Protein 2ZB4 (pdb70)

B-factor: mean 24.34, std 11.64, range [1.68, 64.39]

Structure (mmCIF, N/CA/C/O backbone):
data_2ZB4
#
_entry.id   2ZB4
#
_cell.length_a   39.815
_cell.length_b   68.019
_cell.length_c   122.884
_cell.angle_alpha   90.00
_cell.angle_beta   90.00
_cell.angle_gamma   90.00
#
_symmetry.space_group_name_H-M   'P 21 21 21'
#
loop_
_entity.id
_entity.type
_entity.pdbx_description
1 polymer 'Prostaglandin reductase 2'
2 non-polymer 'SULFATE ION'
3 non-polymer 'NADP NICOTINAMIDE-ADENINE-DINUCLEOTIDE PHOSPHATE'
4 non-polymer '(5E,13E)-11-HYDROXY-9,15-DIOXOPROSTA-5,13-DIEN-1-OIC ACID'
5 water water
#
loop_
_atom_site.group_PDB
_atom_site.id
_atom_site.type_symbol
_atom_site.label_atom_id
_atom_site.label_alt_id
_atom_site.label_comp_id
_atom_site.label_asym_id
_atom_site.label_entity_id
_atom_site.label_seq_id
_atom_site.pdbx_PDB_ins_code
_atom_site.Cartn_x
_atom_site.Cartn_y
_atom_site.Cartn_z
_atom_site.occupancy
_atom_site.B_iso_or_equiv
_atom_site.auth_seq_id
_atom_site.auth_comp_id
_atom_site.auth_asym_id
_atom_site.auth_atom_id
_atom_site.pdbx_PDB_model_num
ATOM 1 N N . ALA A 1 6 ? 16.977 23.389 23.806 1.00 33.48 -1 ALA A N 1
ATOM 2 C CA . ALA A 1 6 ? 16.372 24.212 24.880 1.00 33.54 -1 ALA A CA 1
ATOM 3 C C . ALA A 1 6 ? 15.688 23.263 25.884 1.00 32.39 -1 ALA A C 1
ATOM 4 O O . ALA A 1 6 ? 14.627 22.678 25.619 1.00 33.95 -1 ALA A O 1
ATOM 6 N N . MET A 1 7 ? 16.280 23.102 27.049 1.00 31.90 1 MET A N 1
ATOM 7 C CA . MET A 1 7 ? 15.681 22.196 28.024 1.00 28.01 1 MET A CA 1
ATOM 8 C C . MET A 1 7 ? 14.476 22.914 28.635 1.00 25.00 1 MET A C 1
ATOM 9 O O . MET A 1 7 ? 14.460 24.131 28.694 1.00 25.10 1 MET A O 1
ATOM 14 N N . ILE A 1 8 ? 13.490 22.169 29.101 1.00 22.02 2 ILE A N 1
ATOM 15 C CA . ILE A 1 8 ? 12.334 22.794 29.775 1.00 20.26 2 ILE A CA 1
ATOM 16 C C . ILE A 1 8 ? 12.639 22.872 31.256 1.00 20.31 2 ILE A C 1
ATOM 17 O O . ILE A 1 8 ? 13.120 21.909 31.851 1.00 20.39 2 ILE A O 1
ATOM 22 N N . VAL A 1 9 ? 12.426 24.029 31.833 1.00 18.48 3 VAL A N 1
ATOM 23 C CA . VAL A 1 9 ? 12.632 24.158 33.272 1.00 16.19 3 VAL A CA 1
ATOM 24 C C . VAL A 1 9 ? 11.388 24.790 33.862 1.00 18.08 3 VAL A C 1
ATOM 25 O O . VAL A 1 9 ? 10.567 25.426 33.163 1.00 18.74 3 VAL A O 1
ATOM 29 N N . GLN A 1 10 ? 11.198 24.549 35.144 1.00 15.28 4 GLN A N 1
ATOM 30 C CA . GLN A 1 10 ? 10.087 25.164 35.844 1.00 16.90 4 GLN A CA 1
ATOM 31 C C . GLN A 1 10 ? 10.622 26.387 36.625 1.00 17.18 4 GLN A C 1
ATOM 32 O O . GLN A 1 10 ? 11.749 26.381 37.122 1.00 15.26 4 GLN A O 1
ATOM 38 N N . ARG A 1 11 ? 9.828 27.446 36.750 1.00 14.47 5 ARG A N 1
ATOM 39 C CA . ARG A 1 11 ? 10.237 28.593 37.565 1.00 14.29 5 ARG A CA 1
ATOM 40 C C . ARG A 1 11 ? 9.001 29.151 38.261 1.00 15.66 5 ARG A C 1
ATOM 41 O O . ARG A 1 11 ? 7.864 28.889 37.853 1.00 16.43 5 ARG A O 1
ATOM 49 N N . VAL A 1 12 ? 9.250 29.883 39.328 1.00 13.68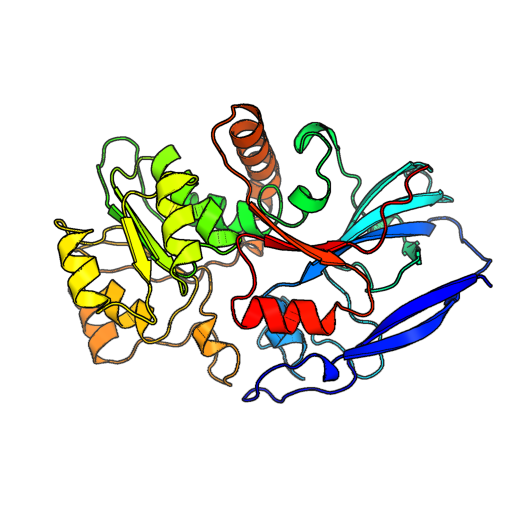 6 VAL A N 1
ATOM 50 C CA . VAL A 1 12 ? 8.198 30.536 40.083 1.00 15.70 6 VAL A CA 1
ATOM 51 C C . VAL A 1 12 ? 8.313 32.044 39.940 1.00 16.33 6 VAL A C 1
ATOM 52 O O . VAL A 1 12 ? 9.355 32.659 40.162 1.00 16.85 6 VAL A O 1
ATOM 56 N N . VAL A 1 13 ? 7.182 32.670 39.587 1.00 16.63 7 VAL A N 1
ATOM 57 C CA . VAL A 1 13 ? 7.116 34.113 39.453 1.00 17.20 7 VAL A CA 1
ATOM 58 C C . VAL A 1 13 ? 6.082 34.664 40.451 1.00 17.29 7 VAL A C 1
ATOM 59 O O . VAL A 1 13 ? 5.258 33.918 40.982 1.00 18.27 7 VAL A O 1
ATOM 63 N N . LEU A 1 14 ? 6.190 35.960 40.708 1.00 20.52 8 LEU A N 1
ATOM 64 C CA . LEU A 1 14 ? 5.257 36.639 41.617 1.00 21.15 8 LEU A CA 1
ATOM 65 C C . LEU A 1 14 ? 3.977 36.832 40.786 1.00 21.15 8 LEU A C 1
ATOM 66 O O . LEU A 1 14 ? 4.011 37.520 39.753 1.00 23.58 8 LEU A O 1
ATOM 71 N N . ASN A 1 15 ? 2.906 36.185 41.206 1.00 23.14 9 ASN A N 1
ATOM 72 C CA . ASN A 1 15 ? 1.640 36.244 40.497 1.00 23.21 9 ASN A CA 1
ATOM 73 C C . ASN A 1 15 ? 0.814 37.451 40.942 1.00 23.67 9 ASN A C 1
ATOM 74 O O . ASN A 1 15 ? 0.211 38.161 40.105 1.00 25.09 9 ASN A O 1
ATOM 79 N N . SER A 1 16 ? 0.774 37.704 42.243 1.00 22.85 10 SER A N 1
ATOM 80 C CA . SER A 1 16 ? 0.017 38.873 42.741 1.00 24.46 10 SER A CA 1
ATOM 81 C C . SER A 1 1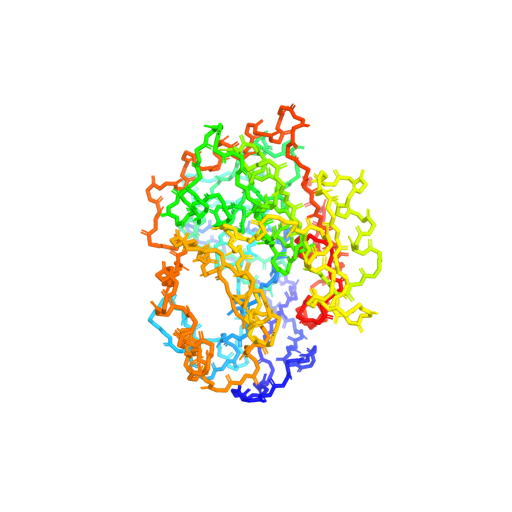6 ? 0.611 39.363 44.066 1.00 24.26 10 SER A C 1
ATOM 82 O O . SER A 1 16 ? 1.318 38.616 44.728 1.00 24.79 10 SER A O 1
ATOM 85 N N . ARG A 1 17 ? 0.339 40.607 44.444 1.00 24.29 11 ARG A N 1
ATOM 86 C CA . ARG A 1 17 ? 0.813 41.157 45.718 1.00 25.09 11 ARG A CA 1
ATOM 87 C C . ARG A 1 17 ? -0.373 41.141 46.655 1.00 25.62 11 ARG A C 1
ATOM 88 O O . ARG A 1 17 ? -1.499 41.449 46.242 1.00 26.42 11 ARG A O 1
ATOM 96 N N . PRO A 1 18 ? -0.165 40.746 47.919 1.00 24.67 12 PRO A N 1
ATOM 97 C CA . PRO A 1 18 ? -1.222 40.680 48.928 1.00 24.47 12 PRO A CA 1
ATOM 98 C C . PRO A 1 18 ? -1.591 42.074 49.499 1.00 24.48 12 PRO A C 1
ATOM 99 O O . PRO A 1 18 ? -2.631 42.223 50.161 1.00 27.14 12 PRO A O 1
ATOM 103 N N . GLY A 1 19 ? -0.759 43.078 49.220 1.00 23.99 13 GLY A N 1
ATOM 104 C CA . GLY A 1 19 ? -0.932 44.421 49.744 1.00 25.71 13 GLY A CA 1
ATOM 105 C C . GLY A 1 19 ? -0.134 44.576 51.043 1.00 25.62 13 GLY A C 1
ATOM 106 O O . GLY A 1 19 ? 0.029 43.597 51.790 1.00 24.34 13 GLY A O 1
ATOM 107 N N . LYS A 1 20 ? 0.361 45.781 51.326 1.00 25.25 14 LYS A N 1
ATOM 108 C CA . LYS A 1 20 ? 1.152 45.989 52.531 1.00 25.40 14 LYS A CA 1
ATOM 109 C C . LYS A 1 20 ? 0.412 45.537 53.801 1.00 24.44 14 LYS A C 1
ATOM 110 O O . LYS A 1 20 ? 1.017 45.076 54.792 1.00 23.52 14 LYS A O 1
ATOM 116 N N . ASN A 1 21 ? -0.911 45.661 53.805 1.00 23.07 15 ASN A N 1
ATOM 117 C CA . ASN A 1 21 ? -1.656 45.205 54.979 1.00 23.15 15 ASN A CA 1
ATOM 118 C C . ASN A 1 21 ? -2.325 43.834 54.877 1.00 24.24 15 ASN A C 1
ATOM 119 O O . ASN A 1 21 ? -3.129 43.449 55.735 1.00 25.54 15 ASN A O 1
ATOM 124 N N . GLY A 1 22 ? -1.947 43.066 53.871 1.00 22.13 16 GLY A N 1
ATOM 125 C CA . GLY A 1 22 ? -2.552 41.768 53.661 1.00 19.71 16 GLY A CA 1
ATOM 126 C C . GLY A 1 22 ? -1.791 40.515 54.097 1.00 21.77 16 GLY A C 1
ATOM 127 O O . GLY A 1 22 ? -0.650 40.606 54.504 1.00 19.73 16 GLY A O 1
ATOM 128 N N . ASN A 1 23 ? -2.435 39.354 54.011 1.00 21.84 17 ASN A N 1
ATOM 129 C CA . ASN A 1 23 ? -1.764 38.113 54.376 1.00 22.76 17 ASN A CA 1
ATOM 130 C C . ASN A 1 23 ? -1.263 37.362 53.136 1.00 21.23 17 ASN A C 1
ATOM 131 O O . ASN A 1 23 ? -1.965 37.204 52.159 1.00 21.63 17 ASN A O 1
ATOM 136 N N . PRO A 1 24 ? -0.016 36.863 53.180 1.00 20.04 18 PRO A N 1
ATOM 137 C CA . PRO A 1 24 ? 0.482 36.147 52.004 1.00 19.49 18 PRO A CA 1
ATOM 138 C C . PRO A 1 24 ? -0.140 34.760 51.814 1.00 19.06 18 PRO A C 1
ATOM 139 O O . PRO A 1 24 ? -0.403 34.064 52.789 1.00 20.21 18 PRO A O 1
ATOM 143 N N . VAL A 1 25 ? -0.398 34.360 50.568 1.00 19.09 19 VAL A N 1
ATOM 144 C CA . VAL A 1 25 ? -0.924 33.007 50.348 1.00 21.19 19 VAL A CA 1
ATOM 145 C C . VAL A 1 25 ? -0.137 32.364 49.196 1.00 20.55 19 VAL A C 1
ATOM 146 O O . VAL A 1 25 ? 0.580 33.055 48.460 1.00 20.59 19 VAL A O 1
ATOM 150 N N . ALA A 1 26 ? -0.228 31.042 49.102 1.00 21.63 20 ALA A N 1
ATOM 151 C CA . ALA A 1 26 ? 0.469 30.281 48.059 1.00 22.28 20 ALA A CA 1
ATOM 152 C C . ALA A 1 26 ? 0.161 30.848 46.689 1.00 22.38 20 ALA A C 1
ATOM 153 O O . ALA A 1 26 ? 1.009 30.961 45.835 1.00 19.38 20 ALA A O 1
ATOM 155 N N . GLU A 1 27 ? -1.093 31.246 46.480 1.00 23.13 21 GLU A N 1
ATOM 156 C CA . GLU A 1 27 ? -1.454 31.774 45.177 1.00 24.69 21 GLU A CA 1
ATOM 157 C C . GLU A 1 27 ? -0.848 33.127 44.780 1.00 23.38 21 GLU A C 1
ATOM 158 O O . GLU A 1 27 ? -1.058 33.596 43.668 1.00 24.71 21 GLU A O 1
ATOM 164 N N . ASN A 1 28 ? -0.067 33.754 45.661 1.00 21.50 22 ASN A N 1
ATOM 165 C CA . ASN A 1 28 ? 0.602 35.000 45.322 1.00 21.19 22 ASN A CA 1
ATOM 166 C C . ASN A 1 28 ? 1.788 34.666 44.394 1.00 20.41 22 ASN A C 1
ATOM 167 O O . ASN A 1 28 ? 2.466 35.543 43.862 1.00 21.49 22 ASN A O 1
ATOM 172 N N . PHE A 1 29 ? 2.030 33.375 44.263 1.00 20.68 23 PHE A N 1
ATOM 173 C CA . PHE A 1 29 ? 3.129 32.888 43.433 1.00 22.28 23 PHE A CA 1
ATOM 174 C C . PHE A 1 29 ? 2.526 31.987 42.377 1.00 23.32 23 PHE A C 1
ATOM 175 O O . PHE A 1 29 ? 1.476 31.413 42.613 1.00 24.90 23 PHE A O 1
ATOM 183 N N . ARG A 1 30 ? 3.224 31.810 41.261 1.00 23.01 24 ARG A N 1
ATOM 184 C CA . ARG A 1 30 ? 2.730 30.948 40.190 1.00 23.53 24 ARG A CA 1
ATOM 185 C C . ARG A 1 30 ? 3.892 30.218 39.544 1.00 23.27 24 ARG A C 1
ATOM 186 O O . ARG A 1 30 ? 4.926 30.823 39.332 1.00 22.29 24 ARG A O 1
ATOM 194 N N . MET A 1 31 ? 3.708 28.944 39.218 1.00 24.25 25 MET A N 1
ATOM 195 C CA . MET A 1 31 ? 4.784 28.190 38.569 1.00 22.97 25 MET A CA 1
ATOM 196 C C . MET A 1 31 ? 4.509 28.057 37.085 1.00 24.67 25 MET A C 1
ATOM 197 O O . MET A 1 31 ? 3.399 27.713 36.679 1.00 25.56 25 MET A O 1
ATOM 202 N N . GLU A 1 32 ? 5.530 28.302 36.280 1.00 21.81 26 GLU A N 1
ATOM 203 C CA . GLU A 1 32 ? 5.409 28.184 34.826 1.00 21.82 26 GLU A CA 1
ATOM 204 C C . GLU A 1 32 ? 6.657 27.553 34.278 1.00 22.62 26 GLU A C 1
ATOM 205 O O . GLU A 1 32 ? 7.611 27.347 34.996 1.00 21.46 26 GLU A O 1
ATOM 211 N N . GLU A 1 33 ? 6.617 27.232 33.000 1.00 21.75 27 GLU A N 1
ATOM 212 C CA . GLU A 1 33 ? 7.768 26.619 32.342 1.00 22.89 27 GLU A CA 1
ATOM 213 C C . GLU A 1 33 ? 8.372 27.596 31.346 1.00 23.62 27 GLU A C 1
ATOM 214 O O . GLU A 1 33 ? 7.662 28.428 30.733 1.00 24.85 27 GLU A O 1
ATOM 220 N N . VAL A 1 34 ? 9.694 27.538 31.211 1.00 22.43 28 VAL A N 1
ATOM 221 C CA . VAL A 1 34 ? 10.389 28.352 30.253 1.00 22.34 28 VAL A CA 1
ATOM 222 C C . VAL A 1 34 ? 11.440 27.443 29.635 1.00 22.95 28 VAL A C 1
ATOM 223 O O . VAL A 1 34 ? 11.685 26.328 30.145 1.00 21.91 28 VAL A O 1
ATOM 227 N N . TYR A 1 35 ? 11.995 27.871 28.503 1.00 20.76 29 TYR A N 1
ATOM 228 C CA . TYR A 1 35 ? 13.042 27.095 27.852 1.00 21.08 29 TYR A CA 1
ATOM 229 C C . TYR A 1 35 ? 14.381 27.607 28.268 1.00 23.39 29 TYR A C 1
ATOM 230 O O . TYR A 1 35 ? 14.602 28.811 28.351 1.00 25.74 29 TYR A O 1
ATOM 239 N N . LEU A 1 36 ? 15.304 26.706 28.519 1.00 24.49 30 LEU A N 1
ATOM 240 C CA . LEU A 1 36 ? 16.614 27.143 28.955 1.00 27.16 30 LEU A CA 1
ATOM 241 C C . LEU A 1 36 ? 17.579 27.263 27.781 1.00 27.04 30 LEU A C 1
ATOM 242 O O . LEU A 1 36 ? 17.468 26.523 26.813 1.00 27.37 30 LEU A O 1
ATOM 247 N N . PRO A 1 37 ? 18.536 28.210 27.844 1.00 28.92 31 PRO A N 1
ATOM 248 C CA . PRO A 1 37 ? 19.490 28.333 26.743 1.00 29.98 31 PRO A CA 1
ATOM 249 C C . PRO A 1 37 ? 20.236 27.037 26.512 1.00 32.37 31 PRO A C 1
ATOM 250 O O . PRO A 1 37 ? 20.464 26.262 27.452 1.00 33.73 31 PRO A O 1
ATOM 254 N N . ASP A 1 38 ? 20.637 26.794 25.278 1.00 34.48 32 ASP A N 1
ATOM 255 C CA . ASP A 1 38 ? 21.444 25.609 25.004 1.00 37.21 32 ASP A CA 1
ATOM 256 C C . ASP A 1 38 ? 22.845 26.179 25.073 1.00 37.99 32 ASP A C 1
ATOM 257 O O . ASP A 1 38 ? 23.846 25.465 25.218 1.00 39.61 32 ASP A O 1
ATOM 262 N N . ASN A 1 39 ? 22.817 27.504 25.034 1.00 37.94 33 ASN A N 1
ATOM 263 C CA . ASN A 1 39 ? 23.907 28.458 25.017 1.00 38.39 33 ASN A CA 1
ATOM 264 C C . ASN A 1 39 ? 24.548 28.856 26.382 1.00 37.24 33 ASN A C 1
ATOM 265 O O . ASN A 1 39 ? 23.989 29.684 27.080 1.00 37.96 33 ASN A O 1
ATOM 270 N N . ILE A 1 40 ? 25.702 28.300 26.769 1.00 36.11 34 ILE A N 1
ATOM 271 C CA . ILE A 1 40 ? 26.361 28.774 28.006 1.00 34.88 34 ILE A CA 1
ATOM 272 C C . ILE A 1 40 ? 27.573 29.614 27.559 1.00 33.68 34 ILE A C 1
ATOM 273 O O . ILE A 1 40 ? 28.491 29.065 26.959 1.00 33.84 34 ILE A O 1
ATOM 278 N N . ASN A 1 41 ? 27.560 30.906 27.864 1.00 33.17 35 ASN A N 1
ATOM 279 C CA . ASN A 1 41 ? 28.628 31.872 27.499 1.00 33.61 35 ASN A CA 1
ATOM 280 C C . ASN A 1 41 ? 29.812 31.872 28.460 1.00 34.28 35 ASN A C 1
ATOM 281 O O . ASN A 1 41 ? 29.690 31.494 29.635 1.00 34.35 35 ASN A O 1
ATOM 286 N N . GLU A 1 42 ? 30.966 32.324 27.962 1.00 33.86 36 GLU A N 1
ATOM 287 C CA . GLU A 1 42 ? 32.167 32.402 28.801 1.00 33.35 36 GLU A CA 1
ATOM 288 C C . GLU A 1 42 ? 31.880 33.213 30.088 1.00 31.30 36 GLU A C 1
ATOM 289 O O . GLU A 1 42 ? 31.279 34.298 30.047 1.00 31.29 36 GLU A O 1
ATOM 295 N N . GLY A 1 43 ? 32.270 32.672 31.241 1.00 28.89 37 GLY A N 1
ATOM 296 C CA . GLY A 1 43 ? 32.003 33.356 32.495 1.00 25.99 37 GLY A CA 1
ATOM 297 C C . GLY A 1 43 ? 30.691 32.870 33.134 1.00 26.43 37 GLY A C 1
ATOM 298 O O . GLY A 1 43 ? 30.384 33.224 34.256 1.00 27.52 37 GLY A O 1
ATOM 299 N N . GLN A 1 44 ? 29.928 32.085 32.392 1.00 25.89 38 GLN A N 1
ATOM 300 C CA . GLN A 1 44 ? 28.653 31.548 32.901 1.00 23.85 38 GLN A CA 1
ATOM 301 C C . GLN A 1 44 ? 28.757 30.087 33.320 1.00 23.46 38 GLN A C 1
ATOM 302 O O . GLN A 1 44 ? 29.688 29.351 32.976 1.00 22.30 38 GLN A O 1
ATOM 308 N N . VAL A 1 45 ? 27.802 29.672 34.146 1.00 21.92 39 VAL A N 1
ATOM 309 C CA . VAL A 1 45 ? 27.710 28.284 34.518 1.00 19.64 39 VAL A CA 1
ATOM 310 C C . VAL A 1 45 ? 26.237 27.893 34.456 1.00 18.65 39 VAL A C 1
ATOM 311 O O . VAL A 1 45 ? 25.347 28.745 34.522 1.00 21.75 39 VAL A O 1
ATOM 315 N N . GLN A 1 46 ? 26.014 26.597 34.303 1.00 18.54 40 GLN A N 1
ATOM 316 C CA . GLN A 1 46 ? 24.659 26.064 34.363 1.00 17.41 40 GLN A CA 1
ATOM 317 C C . GLN A 1 46 ? 24.600 25.293 35.692 1.00 16.89 40 GLN A C 1
ATOM 318 O O . GLN A 1 46 ? 25.457 24.433 35.998 1.00 17.99 40 GLN A O 1
ATOM 324 N N . VAL A 1 47 ? 23.586 25.576 36.512 1.00 15.11 41 VAL A N 1
ATOM 325 C CA . VAL A 1 47 ? 23.465 24.931 37.822 1.00 14.69 41 VAL A CA 1
ATOM 326 C C . VAL A 1 47 ? 22.105 24.229 37.937 1.00 15.01 41 VAL A C 1
ATOM 327 O O . VAL A 1 47 ? 21.126 24.680 37.332 1.00 17.61 41 VAL A O 1
ATOM 331 N N . ARG A 1 48 ? 22.091 23.139 38.676 1.00 14.79 42 ARG A N 1
ATOM 332 C CA . ARG A 1 48 ? 20.872 22.424 39.022 1.00 13.65 42 ARG A CA 1
ATOM 333 C C . ARG A 1 48 ? 20.601 22.849 40.487 1.00 14.48 42 ARG A C 1
ATOM 334 O O . ARG A 1 48 ? 21.453 22.710 41.397 1.00 13.94 42 ARG A O 1
ATOM 342 N N . THR A 1 49 ? 19.415 23.443 40.698 1.00 12.43 43 THR A N 1
ATOM 343 C CA . THR A 1 49 ? 19.015 23.900 42.038 1.00 11.77 43 THR A CA 1
ATOM 344 C C . THR A 1 49 ? 18.734 22.703 42.952 1.00 12.11 43 THR A C 1
ATOM 345 O O . THR A 1 49 ? 18.048 21.763 42.554 1.00 11.81 43 THR A O 1
ATOM 349 N N . LEU A 1 50 ? 19.278 22.729 44.176 1.00 10.58 44 LEU A N 1
ATOM 350 C CA . LEU A 1 50 ? 19.098 21.611 45.087 1.00 11.64 44 LEU A CA 1
ATOM 351 C C . LEU A 1 50 ? 18.159 22.019 46.236 1.00 11.13 44 LEU A C 1
ATOM 352 O O . LEU A 1 50 ? 17.155 21.339 46.489 1.00 12.12 44 LEU A O 1
ATOM 357 N N . TYR A 1 51 ? 18.419 23.174 46.850 1.00 11.47 45 TYR A N 1
ATOM 358 C CA . TYR A 1 51 ? 17.559 23.658 47.929 1.00 11.77 45 TYR A CA 1
ATOM 359 C C . TYR A 1 51 ? 17.350 25.157 47.822 1.00 12.57 45 TYR A C 1
ATOM 360 O O . TYR A 1 51 ? 18.221 25.891 47.363 1.00 11.39 45 TYR A O 1
ATOM 369 N N . LEU A 1 52 ? 16.121 25.577 48.141 1.00 9.94 46 LEU A N 1
ATOM 370 C CA . LEU A 1 52 ? 15.812 26.987 48.211 1.00 11.14 46 LEU A CA 1
ATOM 371 C C . LEU A 1 52 ? 15.298 27.310 49.592 1.00 10.25 46 LEU A C 1
ATOM 372 O O . LEU A 1 52 ? 14.607 26.498 50.238 1.00 10.54 46 LEU A O 1
ATOM 377 N N . SER A 1 53 ? 15.620 28.504 50.053 1.00 9.52 47 SER A N 1
ATOM 378 C CA . SER A 1 53 ? 15.143 28.973 51.330 1.00 8.87 47 SER A CA 1
ATOM 379 C C . SER A 1 53 ? 13.830 29.799 51.206 1.00 8.82 47 SER A C 1
ATOM 380 O O . SER A 1 53 ? 13.569 30.378 50.155 1.00 10.12 47 SER A O 1
ATOM 383 N N . VAL A 1 54 ? 12.994 29.776 52.238 1.00 11.37 48 VAL A N 1
ATOM 384 C CA . VAL A 1 54 ? 11.948 30.830 52.296 1.00 10.21 48 VAL A CA 1
ATOM 385 C C . VAL A 1 54 ? 12.206 31.487 53.648 1.00 9.93 48 VAL A C 1
ATOM 386 O O . VAL A 1 54 ? 12.627 30.822 54.599 1.00 11.10 48 VAL A O 1
ATOM 390 N N . ASP A 1 55 ? 11.970 32.804 53.747 1.00 10.54 49 ASP A N 1
ATOM 391 C CA . ASP A 1 55 ? 12.311 33.547 54.947 1.00 10.43 49 ASP A CA 1
ATOM 392 C C . ASP A 1 55 ? 11.355 34.677 55.203 1.00 10.24 49 ASP A C 1
ATOM 393 O O . ASP A 1 55 ? 10.868 35.248 54.236 1.00 11.25 49 ASP A O 1
ATOM 398 N N . PRO A 1 56 ? 11.226 35.063 56.490 1.00 11.43 50 PRO A N 1
ATOM 399 C CA . PRO A 1 56 ? 10.302 36.161 56.806 1.00 11.06 50 PRO A CA 1
ATOM 400 C C . PRO A 1 56 ? 10.604 37.456 56.060 1.00 14.00 50 PRO A C 1
ATOM 401 O O . PRO A 1 56 ? 9.674 38.167 55.687 1.00 13.89 50 PRO A O 1
ATOM 405 N N . TYR A 1 57 ? 11.874 37.794 55.806 1.00 13.14 51 TYR A N 1
ATOM 406 C CA . TYR A 1 57 ? 12.139 39.069 55.111 1.00 14.86 51 TYR A CA 1
ATOM 407 C C . TYR A 1 57 ? 11.504 39.128 53.711 1.00 14.97 51 TYR A C 1
ATOM 408 O O . TYR A 1 57 ? 11.336 40.235 53.125 1.00 15.60 51 TYR A O 1
ATOM 417 N N . MET A 1 58 ? 11.170 37.960 53.145 1.00 12.28 52 MET A N 1
ATOM 418 C CA . MET A 1 58 ? 10.584 37.911 51.830 1.00 11.61 52 MET A CA 1
ATOM 419 C C . MET A 1 58 ? 9.195 38.538 51.848 1.00 11.72 52 MET A C 1
ATOM 420 O O . MET A 1 58 ? 8.728 38.911 50.779 1.00 13.60 52 MET A O 1
ATOM 425 N N . ARG A 1 59 ? 8.589 38.651 53.030 1.00 12.89 53 ARG A N 1
ATOM 426 C CA . ARG A 1 59 ? 7.192 39.222 53.088 1.00 13.86 53 ARG A CA 1
ATOM 427 C C . ARG A 1 59 ? 7.258 40.659 52.570 1.00 15.26 53 ARG A C 1
ATOM 428 O O . ARG A 1 59 ? 6.342 41.121 51.855 1.00 16.19 53 ARG A O 1
ATOM 436 N N . CYS A 1 60 ? 8.349 41.364 52.845 1.00 16.21 54 CYS A N 1
ATOM 437 C CA . CYS A 1 60 ? 8.375 42.749 52.356 1.00 19.53 54 CYS A CA 1
ATOM 438 C C . CYS A 1 60 ? 8.716 42.856 50.890 1.00 19.71 54 CYS A C 1
ATOM 439 O O . CYS A 1 60 ? 8.421 43.856 50.264 1.00 19.71 54 CYS A O 1
ATOM 442 N N . ARG A 1 61 ? 9.335 41.815 50.324 1.00 18.31 55 ARG A N 1
ATOM 443 C CA . ARG A 1 61 ? 9.659 41.856 48.917 1.00 17.73 55 ARG A CA 1
ATOM 444 C C . ARG A 1 61 ? 8.390 41.669 48.100 1.00 18.13 55 ARG A C 1
ATOM 445 O O . ARG A 1 61 ? 8.358 41.942 46.899 1.00 19.04 55 ARG A O 1
ATOM 453 N N . MET A 1 62 ? 7.321 41.211 48.747 1.00 18.05 56 MET A N 1
ATOM 454 C CA . MET A 1 62 ? 6.076 41.014 48.055 1.00 19.61 56 MET A CA 1
ATOM 455 C C . MET A 1 62 ? 5.368 42.370 47.893 1.00 21.89 56 MET A C 1
ATOM 456 O O . MET A 1 62 ? 4.467 42.473 47.074 1.00 21.56 56 MET A O 1
ATOM 461 N N . ASN A 1 63 ? 5.810 43.365 48.649 1.00 20.84 57 ASN A N 1
ATOM 462 C CA . ASN A 1 63 ? 5.234 44.696 48.539 1.00 22.94 57 ASN A CA 1
ATOM 463 C C . ASN A 1 63 ? 5.847 45.510 47.415 1.00 24.55 57 ASN A C 1
ATOM 464 O O . ASN A 1 63 ? 6.945 45.231 46.952 1.00 23.90 57 ASN A O 1
ATOM 469 N N . GLU A 1 64 ? 5.103 46.494 46.940 1.00 23.74 58 GLU A N 1
ATOM 470 C CA . GLU A 1 64 ? 5.629 47.332 45.853 1.00 28.13 58 GLU A CA 1
ATOM 471 C C . GLU A 1 64 ? 6.838 48.117 46.301 1.00 28.44 58 GLU A C 1
ATOM 472 O O . GLU A 1 64 ? 7.744 48.397 45.506 1.00 31.08 58 GLU A O 1
ATOM 478 N N . ASP A 1 65 ? 6.821 48.514 47.568 1.00 31.63 59 ASP A N 1
ATOM 479 C CA . ASP A 1 65 ? 7.911 49.254 48.210 1.00 35.01 59 ASP A CA 1
ATOM 480 C C . ASP A 1 65 ? 8.284 48.428 49.450 1.00 34.86 59 ASP A C 1
ATOM 481 O O . ASP A 1 65 ? 7.437 48.165 50.294 1.00 35.24 59 ASP A O 1
ATOM 486 N N . THR A 1 66 ? 9.539 48.003 49.549 1.00 34.44 60 THR A N 1
ATOM 487 C CA . THR A 1 66 ? 9.976 47.179 50.677 1.00 34.63 60 THR A CA 1
ATOM 488 C C . THR A 1 66 ? 10.152 47.888 51.996 1.00 35.62 60 THR A C 1
ATOM 489 O O . THR A 1 66 ? 10.054 47.266 53.056 1.00 36.96 60 THR A O 1
ATOM 493 N N . GLY A 1 67 ? 10.430 49.183 51.957 1.00 37.08 61 GLY A N 1
ATOM 494 C CA . GLY A 1 67 ? 10.648 49.883 53.208 1.00 37.55 61 GLY A CA 1
ATOM 495 C C . GLY A 1 67 ? 12.100 50.307 53.348 1.00 39.25 61 GLY A C 1
ATOM 496 O O . GLY A 1 67 ? 12.419 51.204 54.122 1.00 39.77 61 GLY A O 1
ATOM 497 N N . THR A 1 68 ? 13.019 49.660 52.637 1.00 39.96 62 THR A N 1
ATOM 498 C CA . THR A 1 68 ? 14.398 50.114 52.745 1.00 40.47 62 THR A CA 1
ATOM 499 C C . THR A 1 68 ? 15.234 49.969 51.508 1.00 40.51 62 THR A C 1
ATOM 500 O O . THR A 1 68 ? 14.771 49.454 50.490 1.00 40.78 62 THR A O 1
ATOM 504 N N . ASP A 1 69 ? 16.472 50.460 51.612 1.00 40.27 63 ASP A N 1
ATOM 505 C CA . ASP A 1 69 ? 17.426 50.454 50.524 1.00 40.15 63 ASP A CA 1
ATOM 506 C C . ASP A 1 69 ? 18.102 49.091 50.383 1.00 39.07 63 ASP A C 1
ATOM 507 O O . ASP A 1 69 ? 18.537 48.721 49.284 1.00 39.00 63 ASP A O 1
ATOM 512 N N . TYR A 1 70 ? 18.183 48.353 51.486 1.00 38.03 64 TYR A N 1
ATOM 513 C CA . TYR A 1 70 ? 18.856 47.051 51.498 1.00 37.67 64 TYR A CA 1
ATOM 514 C C . TYR A 1 70 ? 18.146 45.887 50.806 1.00 36.67 64 TYR A C 1
ATOM 515 O O . TYR A 1 70 ? 18.761 44.851 50.531 1.00 36.49 64 TYR A O 1
ATOM 524 N N . ILE A 1 71 ? 16.858 46.022 50.516 1.00 34.45 65 ILE A N 1
ATOM 525 C CA . ILE A 1 71 ? 16.211 44.934 49.802 1.00 34.20 65 ILE A CA 1
ATOM 526 C C . ILE A 1 71 ? 15.209 45.472 48.781 1.00 31.85 65 ILE A C 1
ATOM 527 O O . ILE A 1 71 ? 14.424 46.367 49.077 1.00 31.96 65 ILE A O 1
ATOM 532 N N . THR A 1 72 ? 15.284 44.939 47.573 1.00 31.06 66 THR A N 1
ATOM 533 C CA . THR A 1 72 ? 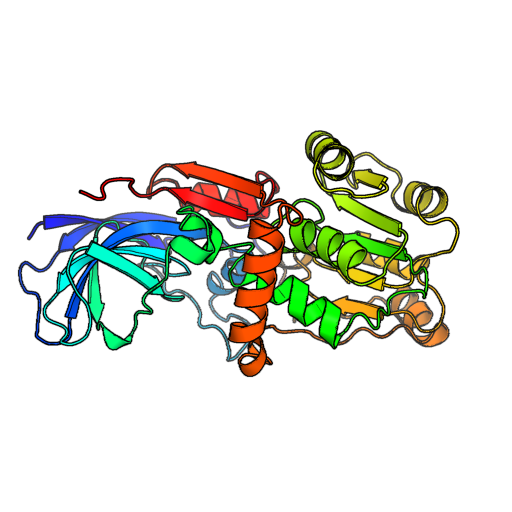14.450 45.412 46.486 1.00 30.30 66 THR A CA 1
ATOM 534 C C . THR A 1 72 ? 13.191 44.608 46.352 1.00 28.83 66 THR A C 1
ATOM 535 O O . THR A 1 72 ? 13.163 43.424 46.673 1.00 28.54 66 THR A O 1
ATOM 539 N N . PRO A 1 73 ? 12.115 45.243 45.874 1.00 26.83 67 PRO A N 1
ATOM 540 C CA . PRO A 1 73 ? 10.853 44.526 45.711 1.00 25.00 67 PRO A CA 1
ATOM 541 C C . PRO A 1 73 ? 10.866 43.498 44.572 1.00 24.31 67 PRO A C 1
ATOM 542 O O . PRO A 1 73 ? 11.557 43.688 43.562 1.00 24.90 67 PRO A O 1
ATOM 546 N N . TRP A 1 74 ? 10.133 42.402 44.714 1.00 23.53 68 TRP A N 1
ATOM 547 C CA . TRP A 1 74 ? 10.028 41.461 43.618 1.00 23.86 68 TRP A CA 1
ATOM 548 C C . TRP A 1 74 ? 9.056 42.097 42.602 1.00 26.04 68 TRP A C 1
ATOM 549 O O . TRP A 1 74 ? 8.154 42.857 42.994 1.00 26.21 68 TRP A O 1
ATOM 560 N N . GLN A 1 75 ? 9.190 41.719 41.333 1.00 27.23 69 GLN A N 1
ATOM 561 C CA . GLN A 1 75 ? 8.350 42.264 40.256 1.00 28.45 69 GLN A CA 1
ATOM 562 C C . GLN A 1 75 ? 7.273 41.289 39.751 1.00 27.34 69 GLN A C 1
ATOM 563 O O . GLN A 1 75 ? 7.502 40.091 39.624 1.00 26.88 69 GLN A O 1
ATOM 569 N N . LEU A 1 76 ? 6.074 41.791 39.477 1.00 25.21 70 LEU A N 1
ATOM 570 C CA . LEU A 1 76 ? 5.028 40.931 39.003 1.00 26.09 70 LEU A CA 1
ATOM 571 C C . LEU A 1 76 ? 5.441 40.289 37.692 1.00 26.76 70 LEU A C 1
ATOM 572 O O . LEU A 1 76 ? 6.060 40.945 36.838 1.00 28.05 70 LEU A O 1
ATOM 577 N N . SER A 1 77 ? 5.114 39.006 37.586 1.00 25.71 71 SER A N 1
ATOM 578 C CA . SER A 1 77 ? 5.358 38.169 36.436 1.00 27.31 71 SER A CA 1
ATOM 579 C C . SER A 1 77 ? 6.794 37.835 36.175 1.00 26.73 71 SER A C 1
ATOM 580 O O . SER A 1 77 ? 7.084 37.230 35.174 1.00 27.62 71 SER A O 1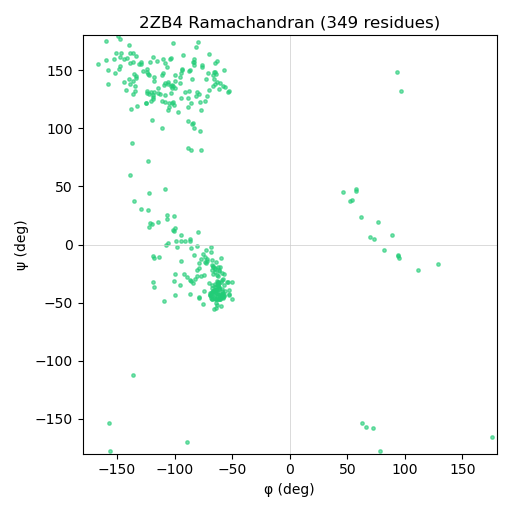
ATOM 583 N N . GLN A 1 78 ? 7.679 38.218 37.078 1.00 26.43 72 GLN A N 1
ATOM 584 C CA . GLN A 1 78 ? 9.100 37.941 36.911 1.00 25.63 72 GLN A CA 1
ATOM 585 C C . GLN A 1 78 ? 9.495 36.856 37.921 1.00 23.38 72 GLN A C 1
ATOM 586 O O . GLN A 1 78 ? 8.861 36.707 38.966 1.00 21.79 72 GLN A O 1
ATOM 592 N N . VAL A 1 79 ? 10.561 36.143 37.613 1.00 22.11 73 VAL A N 1
ATOM 593 C CA . VAL A 1 79 ? 10.995 35.074 38.501 1.00 19.26 73 VAL A CA 1
ATOM 594 C C . VAL A 1 79 ? 11.409 35.632 39.877 1.00 18.70 73 VAL A C 1
ATOM 595 O O . VAL A 1 79 ? 12.086 36.672 39.994 1.00 19.48 73 VAL A O 1
ATOM 599 N N . VAL A 1 80 ? 11.032 34.893 40.917 1.00 18.03 74 VAL A N 1
ATOM 600 C CA . VAL A 1 80 ? 11.336 35.249 42.295 1.00 18.55 74 VAL A CA 1
ATOM 601 C C . VAL A 1 80 ? 12.765 34.737 42.565 1.00 17.57 74 VAL A C 1
ATOM 602 O O . VAL A 1 80 ? 13.254 33.881 41.851 1.00 16.93 74 VAL A O 1
ATOM 606 N N . ASP A 1 81 ? 13.406 35.282 43.574 1.00 17.00 75 ASP A N 1
ATOM 607 C CA . ASP A 1 81 ? 14.758 34.803 43.950 1.00 17.15 75 ASP A CA 1
ATOM 608 C C . ASP A 1 81 ? 14.995 34.880 45.436 1.00 16.44 75 ASP A C 1
ATOM 609 O O . ASP A 1 81 ? 14.282 35.563 46.150 1.00 16.49 75 ASP A O 1
ATOM 614 N N . GLY A 1 82 ? 16.044 34.190 45.912 1.0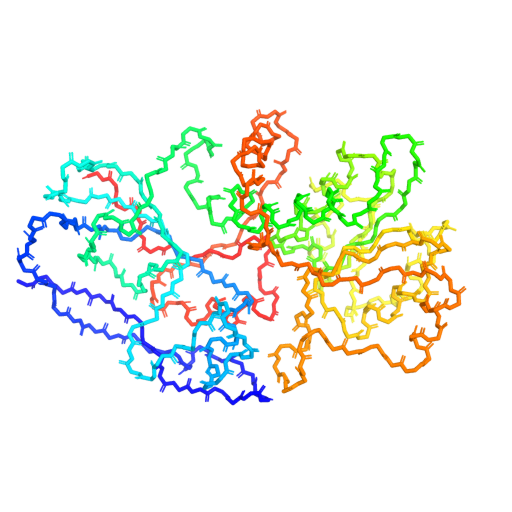0 13.99 76 GLY A N 1
ATOM 615 C CA . GLY A 1 82 ? 16.379 34.232 47.318 1.00 12.86 76 GLY A CA 1
ATOM 616 C C . GLY A 1 82 ? 17.526 33.277 47.591 1.00 12.87 76 GLY A C 1
ATOM 617 O O . GLY A 1 82 ? 18.167 32.837 46.648 1.00 12.90 76 GLY A O 1
ATOM 618 N N . GLY A 1 83 ? 17.764 32.968 48.863 1.00 12.25 77 GLY A N 1
ATOM 619 C CA . GLY A 1 83 ? 18.864 32.071 49.165 1.00 12.10 77 GLY A CA 1
ATOM 620 C C . GLY A 1 83 ? 18.687 30.696 48.533 1.00 11.10 77 GLY A C 1
ATOM 621 O O . GLY A 1 83 ? 17.594 30.111 48.579 1.00 11.74 77 GLY A O 1
ATOM 622 N N . GLY A 1 84 ? 19.759 30.180 47.907 1.00 11.12 78 GLY A N 1
ATOM 623 C CA . GLY A 1 84 ? 19.670 28.858 47.307 1.00 10.80 78 GLY A CA 1
ATOM 624 C C . GLY A 1 84 ? 21.001 28.167 47.285 1.00 12.29 78 GLY A C 1
ATOM 625 O O . GLY A 1 84 ? 22.020 28.820 47.416 1.00 12.69 78 GLY A O 1
ATOM 626 N N . ILE A 1 85 ? 20.938 26.866 47.050 1.00 9.78 79 ILE A N 1
ATOM 627 C CA . ILE A 1 85 ? 22.172 26.036 46.996 1.00 12.12 79 ILE A CA 1
ATOM 628 C C . ILE A 1 85 ? 21.982 25.141 45.784 1.00 12.86 79 ILE A C 1
ATOM 629 O O . ILE A 1 85 ? 20.889 24.623 45.541 1.00 12.40 79 ILE A O 1
ATOM 634 N N . GLY A 1 86 ? 23.049 24.896 45.001 1.00 12.82 80 GLY A N 1
ATOM 635 C CA . GLY A 1 86 ? 22.885 23.991 43.870 1.00 12.97 80 GLY A CA 1
ATOM 636 C C . GLY A 1 86 ? 24.222 23.382 43.468 1.00 13.82 80 GLY A C 1
ATOM 637 O O . GLY A 1 86 ? 25.210 23.646 44.133 1.00 14.86 80 GLY A O 1
ATOM 638 N N . ILE A 1 87 ? 24.182 22.574 42.414 1.00 12.97 81 ILE A N 1
ATOM 639 C CA . ILE A 1 87 ? 25.405 21.915 41.897 1.00 13.82 81 ILE A CA 1
ATOM 640 C C . ILE A 1 87 ? 25.682 22.374 40.497 1.00 15.23 81 ILE A C 1
ATOM 641 O O . ILE A 1 87 ? 24.807 22.583 39.676 1.00 15.14 81 ILE A O 1
ATOM 646 N N . ILE A 1 88 ? 26.963 22.587 40.194 1.00 14.39 82 ILE A N 1
ATOM 647 C CA . ILE A 1 88 ? 27.274 23.057 38.851 1.00 16.06 82 ILE A CA 1
ATOM 648 C C . ILE A 1 88 ? 27.221 21.873 37.929 1.00 18.18 82 ILE A C 1
ATOM 649 O O . ILE A 1 88 ? 27.843 20.811 38.201 1.00 17.81 82 ILE A O 1
ATOM 654 N N . GLU A 1 89 ? 26.475 22.030 36.842 1.00 17.11 83 GLU A N 1
ATOM 655 C CA . GLU A 1 89 ? 26.386 20.952 35.862 1.00 19.70 83 GLU A CA 1
ATOM 656 C C . GLU A 1 89 ? 27.298 21.174 34.662 1.00 19.35 83 GLU A C 1
ATOM 657 O O . GLU A 1 89 ? 27.705 20.206 34.010 1.00 21.44 83 GLU A O 1
ATOM 663 N N . GLU A 1 90 ? 27.617 22.427 34.396 1.00 20.28 84 GLU A N 1
ATOM 664 C CA . GLU A 1 90 ? 28.483 22.820 33.282 1.00 22.93 84 GLU A CA 1
ATOM 665 C C . GLU A 1 90 ? 29.054 24.170 33.603 1.00 22.84 84 GLU A C 1
ATOM 666 O O . GLU A 1 90 ? 28.380 25.058 34.123 1.00 21.58 84 GLU A O 1
ATOM 672 N N . SER A 1 91 ? 30.355 24.332 33.316 1.00 21.56 85 SER A N 1
ATOM 673 C CA . SER A 1 91 ? 30.994 25.587 33.600 1.00 24.16 85 SER A CA 1
ATOM 674 C C . SER A 1 91 ? 31.874 26.112 32.487 1.00 25.45 85 SER A C 1
ATOM 675 O O . SER A 1 91 ? 32.635 25.351 31.915 1.00 28.23 85 SER A O 1
ATOM 678 N N . LYS A 1 92 ? 31.763 27.403 32.205 1.00 27.79 86 LYS A N 1
ATOM 679 C CA . LYS A 1 92 ? 32.639 28.090 31.243 1.00 28.70 86 LYS A CA 1
ATOM 680 C C . LYS A 1 92 ? 33.128 29.312 32.006 1.00 29.20 86 LYS A C 1
ATOM 681 O O . LYS A 1 92 ? 33.352 30.403 31.438 1.00 31.07 86 LYS A O 1
ATOM 687 N N . HIS A 1 93 ? 33.237 29.140 33.322 1.00 27.60 87 HIS A N 1
ATOM 688 C CA . HIS A 1 93 ? 33.731 30.196 34.205 1.00 26.92 87 HIS A CA 1
ATOM 689 C C . HIS A 1 93 ? 35.079 29.655 34.662 1.00 27.50 87 HIS A C 1
ATOM 690 O O . HIS A 1 93 ? 35.160 28.548 35.220 1.00 27.96 87 HIS A O 1
ATOM 697 N N . THR A 1 94 ? 36.140 30.426 34.429 1.00 28.02 88 THR A N 1
ATOM 698 C CA . THR A 1 94 ? 37.472 29.923 34.749 1.00 28.09 88 THR A CA 1
ATOM 699 C C . THR A 1 94 ? 37.780 29.543 36.193 1.00 28.07 88 THR A C 1
ATOM 700 O O . THR A 1 94 ? 38.838 28.954 36.445 1.00 29.39 88 THR A O 1
ATOM 704 N N . ASN A 1 95 ? 36.907 29.897 37.140 1.00 28.81 89 ASN A N 1
ATOM 705 C CA . ASN A 1 95 ? 37.137 29.524 38.530 1.00 27.27 89 ASN A CA 1
ATOM 706 C C . ASN A 1 95 ? 36.045 28.635 39.189 1.00 28.08 89 ASN A C 1
ATOM 707 O O . ASN A 1 95 ? 35.996 28.532 40.415 1.00 27.91 89 ASN A O 1
ATOM 712 N N . LEU A 1 96 ? 35.196 27.991 38.384 1.00 26.82 90 LEU A N 1
ATOM 713 C CA . LEU A 1 96 ? 34.184 27.055 38.887 1.00 25.71 90 LEU A CA 1
ATOM 714 C C . LEU A 1 96 ? 34.206 25.753 38.032 1.00 24.39 90 LEU A C 1
ATOM 715 O O . LEU A 1 96 ? 34.403 25.790 36.812 1.00 26.43 90 LEU A O 1
ATOM 720 N N . THR A 1 97 ? 33.998 24.615 38.669 1.00 23.42 91 THR A N 1
ATOM 721 C CA . THR A 1 97 ? 34.040 23.321 37.982 1.00 23.97 91 THR A CA 1
ATOM 722 C C . THR A 1 97 ? 32.770 22.497 38.146 1.00 24.03 91 THR A C 1
ATOM 723 O O . THR A 1 97 ? 32.088 22.608 39.148 1.00 21.31 91 THR A O 1
ATOM 727 N N . LYS A 1 98 ? 32.477 21.665 37.151 1.00 22.48 92 LYS A N 1
ATOM 728 C CA . LYS A 1 98 ? 31.343 20.745 37.201 1.00 23.01 92 LYS A CA 1
ATOM 729 C C . LYS A 1 98 ? 31.461 19.946 38.495 1.00 22.87 92 LYS A C 1
ATOM 730 O O . LYS A 1 98 ? 32.543 19.415 38.826 1.00 22.76 92 LYS A O 1
ATOM 736 N N . GLY A 1 99 ? 30.349 19.854 39.236 1.00 19.85 93 GLY A N 1
ATOM 737 C CA . GLY A 1 99 ? 30.303 19.141 40.485 1.00 19.71 93 GLY A CA 1
ATOM 738 C C . GLY A 1 99 ? 30.523 20.028 41.704 1.00 17.01 93 GLY A C 1
ATOM 739 O O . GLY A 1 99 ? 30.330 19.553 42.842 1.00 20.25 93 GLY A O 1
ATOM 740 N N . ASP A 1 100 ? 30.965 21.263 41.489 1.00 18.16 94 ASP A N 1
ATOM 741 C CA . ASP A 1 100 ? 31.152 22.201 42.607 1.00 16.97 94 ASP A CA 1
ATOM 742 C C . ASP A 1 100 ? 29.737 22.495 43.198 1.00 16.99 94 ASP A C 1
ATOM 743 O O . ASP A 1 100 ? 28.746 22.487 42.471 1.00 17.86 94 ASP A O 1
ATOM 748 N N . PHE A 1 101 ? 29.664 22.741 44.500 1.00 15.49 95 PHE A N 1
ATOM 749 C CA . PHE A 1 101 ? 28.393 23.168 45.162 1.00 15.28 95 PHE A CA 1
ATOM 750 C C . PHE A 1 101 ? 28.532 24.663 45.400 1.00 15.48 95 PHE A C 1
ATOM 751 O O . PHE A 1 101 ? 29.592 25.178 45.821 1.00 16.62 95 PHE A O 1
ATOM 759 N N . VAL A 1 102 ? 27.466 25.403 45.113 1.00 14.47 96 VAL A N 1
ATOM 760 C CA . VAL A 1 102 ? 27.525 26.839 45.187 1.00 14.30 96 VAL A CA 1
ATOM 761 C C . VAL A 1 102 ? 26.231 27.401 45.761 1.00 14.96 96 VAL A C 1
ATOM 762 O O . VAL A 1 102 ? 25.251 26.696 45.836 1.00 15.53 96 VAL A O 1
ATOM 766 N N . THR A 1 103 ? 26.335 28.628 46.237 1.00 15.77 97 THR A N 1
ATOM 767 C CA . THR A 1 103 ? 25.163 29.304 46.826 1.00 15.13 97 THR A CA 1
ATOM 768 C C . THR A 1 103 ? 25.110 30.745 46.319 1.00 17.14 97 THR A C 1
ATOM 769 O O . THR A 1 103 ? 26.072 31.283 45.743 1.00 17.40 97 THR A O 1
ATOM 773 N N . SER A 1 104 ? 23.949 31.371 46.514 1.00 14.02 98 SER A N 1
ATOM 774 C CA . SER A 1 104 ? 23.785 32.774 46.159 1.00 15.51 98 SER A CA 1
ATOM 775 C C . SER A 1 104 ? 22.628 33.250 47.006 1.00 16.01 98 SER A C 1
ATOM 776 O O . SER A 1 104 ? 21.757 32.431 47.328 1.00 14.91 98 SER A O 1
ATOM 779 N N . PHE A 1 105 ? 22.640 34.531 47.355 1.00 16.16 99 PHE A N 1
ATOM 780 C CA . PHE A 1 105 ? 21.487 35.105 48.094 1.00 17.85 99 PHE A CA 1
ATOM 781 C C . PHE A 1 105 ? 20.426 35.467 47.063 1.00 18.76 99 PHE A C 1
ATOM 782 O O . PHE A 1 105 ? 19.278 35.855 47.461 1.00 18.10 99 PHE A O 1
ATOM 790 N N . TYR A 1 106 ? 20.784 35.400 45.762 1.00 17.60 100 TYR A N 1
ATOM 791 C CA . TYR A 1 106 ? 19.894 35.805 44.679 1.00 18.19 100 TYR A CA 1
ATOM 792 C C . TYR A 1 106 ? 19.633 34.704 43.676 1.00 15.42 100 TYR A C 1
ATOM 793 O O . TYR A 1 106 ? 19.622 34.907 42.448 1.00 15.97 100 TYR A O 1
ATOM 802 N N . TRP A 1 107 ? 19.390 33.513 44.225 1.00 14.23 101 TRP A N 1
ATOM 803 C CA . TRP A 1 107 ? 19.166 32.328 43.403 1.00 13.37 101 TRP A CA 1
ATOM 804 C C . TRP A 1 107 ? 17.744 32.351 42.860 1.00 13.07 101 TRP A C 1
ATOM 805 O O . TRP A 1 107 ? 16.795 32.401 43.639 1.00 13.84 101 TRP A O 1
ATOM 816 N N . PRO A 1 108 ? 17.564 32.302 41.540 1.00 13.43 102 PRO A N 1
ATOM 817 C CA . PRO A 1 108 ? 16.181 32.330 41.016 1.00 11.87 102 PRO A CA 1
ATOM 818 C C . PRO A 1 108 ? 15.418 31.059 41.403 1.00 13.49 102 PRO A C 1
ATOM 819 O O . PRO A 1 108 ? 15.978 29.968 41.416 1.00 14.48 102 PRO A O 1
ATOM 823 N N . TRP A 1 109 ? 14.112 31.179 41.648 1.00 11.55 103 TRP A N 1
ATOM 824 C CA . TRP A 1 109 ? 13.292 30.023 41.961 1.00 13.43 103 TRP A CA 1
ATOM 825 C C . TRP A 1 109 ? 13.024 29.290 40.652 1.00 15.65 103 TRP A C 1
ATOM 826 O O . TRP A 1 109 ? 11.945 29.395 40.076 1.00 14.66 103 TRP A O 1
ATOM 837 N N . GLN A 1 110 ? 13.991 28.480 40.225 1.00 13.61 104 GLN A N 1
ATOM 838 C CA . GLN A 1 110 ? 13.945 27.798 38.949 1.00 13.47 104 GLN A CA 1
ATOM 839 C C . GLN A 1 110 ? 14.745 26.509 39.090 1.00 14.47 104 GLN A C 1
ATOM 840 O O . GLN A 1 110 ? 15.735 26.484 39.823 1.00 14.74 104 GLN A O 1
ATOM 846 N N . THR A 1 111 ? 14.322 25.479 38.369 1.00 14.37 105 THR A N 1
ATOM 847 C CA . THR A 1 111 ? 14.939 24.150 38.541 1.00 14.91 105 THR A CA 1
ATOM 848 C C . THR A 1 111 ? 16.372 24.101 38.033 1.00 15.64 105 THR A C 1
ATOM 849 O O . THR A 1 111 ? 17.175 23.453 38.669 1.00 14.46 105 THR A O 1
ATOM 853 N N . LYS A 1 112 ? 16.647 24.679 36.870 1.00 13.28 106 LYS A N 1
ATOM 854 C CA . LYS A 1 112 ? 18.047 24.738 36.350 1.00 15.40 106 LYS A CA 1
ATOM 855 C C . LYS A 1 112 ? 18.200 26.167 35.862 1.00 16.02 106 LYS A C 1
ATOM 856 O O . LYS A 1 112 ? 17.238 26.762 35.374 1.00 17.35 106 LYS A O 1
ATOM 862 N N . VAL A 1 113 ? 19.400 26.732 35.979 1.00 17.56 107 VAL A N 1
ATOM 863 C CA . VAL A 1 113 ? 19.574 28.130 35.624 1.00 19.36 107 VAL A CA 1
ATOM 864 C C . VAL A 1 113 ? 20.986 28.367 35.083 1.00 20.83 107 VAL A C 1
ATOM 865 O O . VAL A 1 113 ? 21.918 27.634 35.454 1.00 20.21 107 VAL A O 1
ATOM 869 N N . ILE A 1 114 ? 21.106 29.360 34.193 1.00 21.51 108 ILE A N 1
ATOM 870 C CA . ILE A 1 114 ? 22.427 29.785 33.674 1.00 24.74 108 ILE A CA 1
ATOM 871 C C . ILE A 1 114 ? 22.652 31.098 34.423 1.00 26.80 108 ILE A C 1
ATOM 872 O O . ILE A 1 114 ? 21.817 32.044 34.348 1.00 26.28 108 ILE A O 1
ATOM 877 N N . LEU A 1 115 ? 23.749 31.152 35.160 1.00 26.69 109 LEU A N 1
ATOM 878 C CA . LEU A 1 115 ? 24.079 32.296 35.983 1.00 28.52 109 LEU A CA 1
ATOM 879 C C . LEU A 1 115 ? 25.493 32.737 35.709 1.00 28.39 109 LEU A C 1
ATOM 880 O O . LEU A 1 115 ? 26.340 31.949 35.278 1.00 28.52 109 LEU A O 1
ATOM 885 N N . ASP A 1 116 ? 25.735 34.004 35.988 1.00 29.07 110 ASP A N 1
ATOM 886 C CA . ASP A 1 116 ? 27.081 34.546 35.847 1.00 29.56 110 ASP A CA 1
ATOM 887 C C . ASP A 1 116 ? 27.858 33.952 37.041 1.00 29.21 110 ASP A C 1
ATOM 888 O O . ASP A 1 116 ? 27.445 34.106 38.200 1.00 28.73 110 ASP A O 1
ATOM 893 N N . GLY A 1 117 ? 28.962 33.262 36.759 1.00 27.84 111 GLY A N 1
ATOM 894 C CA . GLY A 1 117 ? 29.772 32.665 37.816 1.00 29.11 111 GLY A CA 1
ATOM 895 C C . GLY A 1 117 ? 30.205 33.626 38.911 1.00 30.14 111 GLY A C 1
ATOM 896 O O . GLY A 1 117 ? 30.372 33.225 40.077 1.00 29.70 111 GLY A O 1
ATOM 897 N N . ASN A 1 118 ? 30.420 34.895 38.570 1.00 30.32 112 ASN A N 1
ATOM 898 C CA . ASN A 1 118 ? 30.808 35.866 39.590 1.00 30.87 112 ASN A CA 1
ATOM 899 C C . ASN A 1 118 ? 29.720 36.161 40.616 1.00 31.06 112 ASN A C 1
ATOM 900 O O . ASN A 1 118 ? 30.001 36.700 41.690 1.00 32.47 112 ASN A O 1
ATOM 905 N N . SER A 1 119 ? 28.478 35.819 40.296 1.00 31.36 113 SER A N 1
ATOM 906 C CA . SER A 1 119 ? 27.378 36.033 41.238 1.00 30.00 113 SER A CA 1
ATOM 907 C C . SER A 1 119 ? 27.205 34.855 42.217 1.00 29.73 113 SER A C 1
ATOM 908 O O . SER A 1 119 ? 26.291 34.860 43.032 1.00 29.81 113 SER A O 1
ATOM 911 N N . LEU A 1 120 ? 28.077 33.861 42.142 1.00 27.44 114 LEU A N 1
ATOM 912 C CA . LEU A 1 120 ? 27.966 32.672 43.013 1.00 24.92 114 LEU A CA 1
ATOM 913 C C . LEU A 1 120 ? 29.131 32.521 43.993 1.00 23.92 114 LEU A C 1
ATOM 914 O O . LEU A 1 120 ? 30.220 33.065 43.770 1.00 25.88 114 LEU A O 1
ATOM 919 N N . GLU A 1 121 ? 28.894 31.789 45.082 1.00 22.39 115 GLU A N 1
ATOM 920 C CA . GLU A 1 121 ? 29.942 31.521 46.076 1.00 21.73 115 GLU A CA 1
ATOM 921 C C . GLU A 1 121 ? 30.060 30.010 46.224 1.00 19.98 115 GLU A C 1
ATOM 922 O O . GLU A 1 121 ? 29.084 29.279 46.368 1.00 17.99 115 GLU A O 1
ATOM 928 N N . LYS A 1 122 ? 31.283 29.511 46.146 1.00 17.60 116 LYS A N 1
ATOM 929 C CA . LYS A 1 122 ? 31.506 28.106 46.280 1.00 17.49 116 LYS A CA 1
ATOM 930 C C . LYS A 1 122 ? 31.503 27.737 47.748 1.00 18.07 116 LYS A C 1
ATOM 931 O O . LYS A 1 122 ? 32.188 28.395 48.574 1.00 20.16 116 LYS A O 1
ATOM 937 N N . VAL A 1 123 ? 30.743 26.686 48.100 1.00 16.12 117 VAL A N 1
ATOM 938 C CA . VAL A 1 123 ? 30.674 26.247 49.486 1.00 16.07 117 VAL A CA 1
ATOM 939 C C . VAL A 1 123 ? 31.487 25.000 49.748 1.00 15.96 117 VAL A C 1
ATOM 940 O O . VAL A 1 123 ? 31.849 24.276 48.815 1.00 18.06 117 VAL A O 1
ATOM 944 N N . ASP A 1 124 ? 31.803 24.797 51.024 1.00 15.73 118 ASP A N 1
ATOM 945 C CA . ASP A 1 124 ? 32.646 23.665 51.440 1.00 17.77 118 ASP A CA 1
ATOM 946 C C . ASP A 1 124 ? 31.778 22.663 52.223 1.00 16.25 118 ASP A C 1
ATOM 947 O O . ASP A 1 124 ? 31.502 22.857 53.424 1.00 16.78 118 ASP A O 1
ATOM 952 N N . PRO A 1 125 ? 31.331 21.575 51.573 1.00 15.86 119 PRO A N 1
ATOM 953 C CA . PRO A 1 125 ? 30.476 20.606 52.264 1.00 14.76 119 PRO A CA 1
ATOM 954 C C . PRO A 1 125 ? 30.942 20.096 53.609 1.00 14.82 119 PRO A C 1
ATOM 955 O O . PRO A 1 125 ? 30.157 19.792 54.489 1.00 14.80 119 PRO A O 1
ATOM 959 N N . GLN A 1 126 ? 32.245 19.990 53.779 1.00 16.27 120 GLN A N 1
ATOM 960 C CA . GLN A 1 126 ? 32.676 19.547 55.072 1.00 18.25 120 GLN A CA 1
ATOM 961 C C . GLN A 1 126 ? 32.296 20.428 56.256 1.00 16.65 120 GLN A C 1
ATOM 962 O O . GLN A 1 126 ? 32.180 19.907 57.350 1.00 18.59 120 GLN A O 1
ATOM 968 N N . LEU A 1 127 ? 32.004 21.721 56.045 1.00 15.98 121 LEU A N 1
ATOM 969 C CA . LEU A 1 127 ? 31.613 22.573 57.170 1.00 14.41 121 LEU A CA 1
ATOM 970 C C . LEU A 1 127 ? 30.277 22.178 57.749 1.00 14.34 121 LEU A C 1
ATOM 971 O O . LEU A 1 127 ? 29.998 22.484 58.892 1.00 15.42 121 LEU A O 1
ATOM 976 N N . VAL A 1 128 ? 29.462 21.481 56.959 1.00 16.01 122 VAL A N 1
ATOM 977 C CA . VAL A 1 128 ? 28.110 21.091 57.369 1.00 14.01 122 VAL A CA 1
ATOM 978 C C . VAL A 1 128 ? 27.861 19.576 57.351 1.00 14.67 122 VAL A C 1
ATOM 979 O O . VAL A 1 128 ? 26.745 19.116 57.328 1.00 12.72 122 VAL A O 1
ATOM 983 N N . ASP A 1 129 ? 28.940 18.814 57.352 1.00 14.17 123 ASP A N 1
ATOM 984 C CA . ASP A 1 129 ? 28.869 17.348 57.290 1.00 17.16 123 ASP A CA 1
ATOM 985 C C . ASP A 1 129 ? 27.987 16.903 56.105 1.00 16.59 123 ASP A C 1
ATOM 986 O O . ASP A 1 129 ? 27.226 15.967 56.187 1.00 16.29 123 ASP A O 1
ATOM 991 N N . GLY A 1 130 ? 28.087 17.626 55.002 1.00 14.80 124 GLY A N 1
ATOM 992 C CA . GLY A 1 130 ? 27.328 17.265 53.827 1.00 14.90 124 GLY A CA 1
ATOM 993 C C . GLY A 1 130 ? 25.865 17.723 53.758 1.00 13.39 124 GLY A C 1
ATOM 994 O O . GLY A 1 130 ? 25.236 17.511 52.730 1.00 13.48 124 GLY A O 1
ATOM 995 N N . HIS A 1 131 ? 25.360 18.338 54.833 1.00 14.26 125 HIS A N 1
ATOM 996 C CA . HIS A 1 131 ? 23.965 18.864 54.857 0.50 10.93 125 HIS A CA 1
ATOM 997 C C . HIS A 1 131 ? 23.988 20.268 54.251 1.00 13.77 125 HIS A C 1
ATOM 998 O O . HIS A 1 131 ? 24.027 21.285 54.969 1.00 13.24 125 HIS A O 1
ATOM 1005 N N . LEU A 1 132 ? 23.980 20.322 52.918 1.00 14.61 126 LEU A N 1
ATOM 1006 C CA . LEU A 1 132 ? 24.108 21.607 52.235 1.00 13.65 126 LEU A CA 1
ATOM 1007 C C . LEU A 1 132 ? 23.022 22.604 52.626 1.00 12.66 126 LEU A C 1
ATOM 1008 O O . LEU A 1 132 ? 23.289 23.796 52.628 1.00 12.57 126 LEU A O 1
ATOM 1013 N N . SER A 1 133 ? 21.856 22.088 52.977 1.00 13.00 127 SER A N 1
ATOM 1014 C CA . SER A 1 133 ? 20.764 23.016 53.321 1.00 12.76 127 SER A CA 1
ATOM 1015 C C . SER A 1 133 ? 21.077 23.793 54.616 1.00 12.18 127 SER A C 1
ATOM 1016 O O . SER A 1 133 ? 20.472 24.859 54.867 1.00 12.88 127 SER A O 1
ATOM 1019 N N . TYR A 1 134 ? 22.024 23.311 55.438 1.00 12.29 128 TYR A N 1
ATOM 1020 C CA . TYR A 1 134 ? 22.399 24.066 56.650 1.00 12.61 128 TYR A CA 1
ATOM 1021 C C . TYR A 1 134 ? 23.046 25.416 56.301 1.00 10.68 128 TYR A C 1
ATOM 1022 O O . TYR A 1 134 ? 23.081 26.341 57.151 1.00 10.82 128 TYR A O 1
ATOM 1031 N N . PHE A 1 135 ? 23.566 25.563 55.082 1.00 11.73 129 PHE A N 1
ATOM 1032 C CA . PHE A 1 135 ? 24.183 26.836 54.660 1.00 12.97 129 PHE A CA 1
ATOM 1033 C C . PHE A 1 135 ? 23.078 27.894 54.459 1.00 11.28 129 PHE A C 1
ATOM 1034 O O . PHE A 1 135 ? 23.398 29.073 54.261 1.00 14.08 129 PHE A O 1
ATOM 1042 N N . LEU A 1 136 ? 21.825 27.475 54.424 1.00 12.28 130 LEU A N 1
ATOM 1043 C CA . LEU A 1 136 ? 20.719 28.457 54.309 1.00 12.04 130 LEU A CA 1
ATOM 1044 C C . LEU A 1 136 ? 20.107 28.731 55.681 1.00 12.07 130 LEU A C 1
ATOM 1045 O O . LEU A 1 136 ? 19.126 29.523 55.802 1.00 10.44 130 LEU A O 1
ATOM 1050 N N . GLY A 1 137 ? 20.678 28.124 56.701 1.00 10.21 131 GLY A N 1
ATOM 1051 C CA . GLY A 1 137 ? 20.151 28.206 58.041 1.00 11.06 131 GLY A CA 1
ATOM 1052 C C . GLY A 1 137 ? 21.144 28.430 59.179 1.00 11.68 131 GLY A C 1
ATOM 1053 O O . GLY A 1 137 ? 21.726 29.493 59.315 1.00 10.67 131 GLY A O 1
ATOM 1054 N N . ALA A 1 138 ? 21.287 27.413 60.016 1.00 10.75 132 ALA A N 1
ATOM 1055 C CA . ALA A 1 138 ? 22.101 27.553 61.228 1.00 12.22 132 ALA A CA 1
ATOM 1056 C C . ALA A 1 138 ? 23.561 27.822 60.890 1.00 12.81 132 ALA A C 1
ATOM 1057 O O . ALA A 1 138 ? 24.263 28.437 61.687 1.00 11.88 132 ALA A O 1
ATOM 1059 N N . ILE A 1 139 ? 24.043 27.295 59.760 1.00 10.80 133 ILE A N 1
ATOM 1060 C CA . ILE A 1 139 ? 25.434 27.628 59.364 1.00 11.77 133 ILE A CA 1
ATOM 1061 C C . ILE A 1 139 ? 25.304 28.566 58.155 1.00 13.82 133 ILE A C 1
ATOM 1062 O O . ILE A 1 139 ? 25.955 28.432 57.097 1.00 13.60 133 ILE A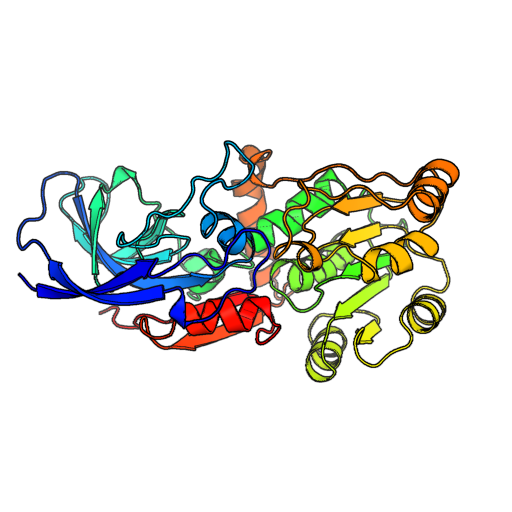 O 1
ATOM 1067 N N . GLY A 1 140 ? 24.423 29.560 58.328 1.00 13.54 134 GLY A N 1
ATOM 1068 C CA . GLY A 1 140 ? 24.136 30.479 57.245 1.00 12.88 134 GLY A CA 1
ATOM 1069 C C . GLY A 1 140 ? 23.606 31.773 57.832 1.00 11.27 134 GLY A C 1
ATOM 1070 O O . GLY A 1 140 ? 23.858 32.067 59.023 1.00 12.55 134 GLY A O 1
ATOM 1071 N N . MET A 1 141 ? 22.804 32.488 57.024 1.00 12.11 135 MET A N 1
ATOM 1072 C CA . MET A 1 141 ? 22.341 33.790 57.491 1.00 12.83 135 MET A CA 1
ATOM 1073 C C . MET A 1 141 ? 21.554 33.803 58.807 1.00 12.90 135 MET A C 1
ATOM 1074 O O . MET A 1 141 ? 21.797 34.591 59.673 1.00 11.38 135 MET A O 1
ATOM 1079 N N . PRO A 1 142 ? 20.586 32.887 58.985 1.00 10.57 136 PRO A N 1
ATOM 1080 C CA . PRO A 1 142 ? 19.861 32.911 60.244 1.00 10.74 136 PRO A CA 1
ATOM 1081 C C . PRO A 1 142 ? 20.759 32.618 61.453 1.00 9.22 136 PRO A C 1
ATOM 1082 O O . PRO A 1 142 ? 20.639 33.265 62.492 1.00 10.37 136 PRO A O 1
ATOM 1086 N N . GLY A 1 143 ? 21.676 31.621 61.337 1.00 9.96 137 GLY A N 1
ATOM 1087 C CA . GLY A 1 143 ? 22.532 31.333 62.478 1.00 11.48 137 GLY A CA 1
ATOM 1088 C C . GLY A 1 143 ? 23.513 32.482 62.775 1.00 9.56 137 GLY A C 1
ATOM 1089 O O . GLY A 1 143 ? 23.782 32.757 63.946 1.00 10.80 137 GLY A O 1
ATOM 1090 N N . LEU A 1 144 ? 23.956 33.131 61.708 1.00 11.80 138 LEU A N 1
ATOM 1091 C CA . LEU A 1 144 ? 24.860 34.292 61.860 1.00 13.02 138 LEU A CA 1
ATOM 1092 C C . LEU A 1 144 ? 24.107 35.416 62.531 1.00 13.47 138 LEU A C 1
ATOM 1093 O O . LEU A 1 144 ? 24.646 36.136 63.382 1.00 15.29 138 LEU A O 1
ATOM 1098 N N . THR A 1 145 ? 22.854 35.592 62.160 1.00 11.33 139 THR A N 1
ATOM 1099 C CA . THR A 1 145 ? 22.036 36.648 62.778 1.00 11.99 139 THR A CA 1
ATOM 1100 C C . THR A 1 145 ? 21.914 36.392 64.293 1.00 12.29 139 THR A C 1
ATOM 1101 O O . THR A 1 145 ? 22.066 37.286 65.098 1.00 13.10 139 THR A O 1
ATOM 1105 N N . SER A 1 146 ? 21.663 35.150 64.703 1.00 10.47 140 SER A N 1
ATOM 1106 C CA . SER A 1 146 ? 21.566 34.845 66.099 1.00 11.57 140 SER A CA 1
ATOM 1107 C C . SER A 1 146 ? 22.888 35.020 66.871 1.00 11.28 140 SER A C 1
ATOM 1108 O O . SER A 1 146 ? 22.913 35.618 67.907 1.00 11.15 140 SER A O 1
ATOM 1111 N N . LEU A 1 147 ? 23.963 34.505 66.290 1.00 10.89 141 LEU A N 1
ATOM 1112 C CA . LEU A 1 147 ? 25.257 34.646 66.932 1.00 11.26 141 LEU A CA 1
ATOM 1113 C C . LEU A 1 147 ? 25.721 36.101 67.052 1.00 11.34 141 LEU A C 1
ATOM 1114 O O . LEU A 1 147 ? 26.051 36.503 68.147 1.00 12.32 141 LEU A O 1
ATOM 1119 N N . ILE A 1 148 ? 25.763 36.821 65.945 1.00 12.19 142 ILE A N 1
ATOM 1120 C CA . ILE A 1 148 ? 26.235 38.221 65.947 1.00 12.94 142 ILE A CA 1
ATOM 1121 C C . ILE A 1 148 ? 25.258 39.037 66.741 1.00 14.74 142 ILE A C 1
ATOM 1122 O O . ILE A 1 148 ? 25.640 39.915 67.506 1.00 13.80 142 ILE A O 1
ATOM 1127 N N . GLY A 1 149 ? 23.965 38.757 66.590 1.00 12.56 143 GLY A N 1
ATOM 1128 C CA . GLY A 1 149 ? 23.062 39.549 67.429 1.00 12.58 143 GLY A CA 1
ATOM 1129 C C . GLY A 1 149 ? 23.319 39.461 68.957 1.00 13.18 143 GLY A C 1
ATOM 1130 O O . GLY A 1 149 ? 23.284 40.442 69.720 1.00 13.58 143 GLY A O 1
ATOM 1131 N N . ILE A 1 150 ? 23.539 38.239 69.450 1.00 12.14 144 ILE A N 1
ATOM 1132 C CA . ILE A 1 150 ? 23.811 38.012 70.843 1.00 13.22 144 ILE A CA 1
ATOM 1133 C C . ILE A 1 150 ? 25.174 38.625 71.208 1.00 15.11 144 ILE A C 1
ATOM 1134 O O . ILE A 1 150 ? 25.271 39.255 72.257 1.00 13.94 144 ILE A O 1
ATOM 1139 N N . GLN A 1 151 ? 26.182 38.417 70.362 1.00 15.58 145 GLN A N 1
ATOM 1140 C CA . GLN A 1 151 ? 27.505 38.968 70.670 1.00 18.18 145 GLN A CA 1
ATOM 1141 C C . GLN A 1 151 ? 27.513 40.489 70.678 1.00 18.72 145 GLN A C 1
ATOM 1142 O O . GLN A 1 151 ? 28.217 41.082 71.527 1.00 19.75 145 GLN A O 1
ATOM 1148 N N . GLU A 1 152 ? 26.791 41.116 69.758 1.00 16.90 146 GLU A N 1
ATOM 1149 C CA . GLU A 1 152 ? 26.766 42.598 69.718 1.00 18.39 146 GLU A CA 1
ATOM 1150 C C . GLU A 1 152 ? 25.761 43.294 70.583 1.00 18.51 146 GLU A C 1
ATOM 1151 O O . GLU A 1 152 ? 25.990 44.438 71.037 1.00 18.09 146 GLU A O 1
ATOM 1157 N N . LYS A 1 153 ? 24.616 42.654 70.813 1.00 16.84 147 LYS A N 1
ATOM 1158 C CA . LYS A 1 153 ? 23.569 43.311 71.553 1.00 17.17 147 LYS A CA 1
ATOM 1159 C C . LYS A 1 153 ? 23.131 42.675 72.862 1.00 17.11 147 LYS A C 1
ATOM 1160 O O . LYS A 1 153 ? 22.386 43.285 73.639 1.00 16.51 147 LYS A O 1
ATOM 1166 N N . GLY A 1 154 ? 23.597 41.467 73.132 1.00 15.38 148 GLY A N 1
ATOM 1167 C CA . GLY A 1 154 ? 23.125 40.788 74.316 1.00 17.97 148 GLY A CA 1
ATOM 1168 C C . GLY A 1 154 ? 23.768 41.124 75.638 1.00 18.68 148 GLY A C 1
ATOM 1169 O O . GLY A 1 154 ? 23.144 40.947 76.690 1.00 20.57 148 GLY A O 1
ATOM 1170 N N . HIS A 1 155 ? 25.043 41.505 75.588 1.00 22.38 149 HIS A N 1
ATOM 1171 C CA . HIS A 1 155 ? 25.819 41.837 76.787 1.00 23.69 149 HIS A CA 1
ATOM 1172 C C . HIS A 1 155 ? 25.891 40.731 77.814 1.00 24.91 149 HIS A C 1
ATOM 1173 O O . HIS A 1 155 ? 25.740 40.974 79.025 1.00 26.21 149 HIS A O 1
ATOM 1180 N N . ILE A 1 156 ? 26.162 39.525 77.322 1.00 25.51 150 ILE A N 1
ATOM 1181 C CA . ILE A 1 156 ? 26.278 38.329 78.131 1.00 27.14 150 ILE A CA 1
ATOM 1182 C C . ILE A 1 156 ? 27.744 38.000 78.396 1.00 29.24 150 ILE A C 1
ATOM 1183 O O . ILE A 1 156 ? 28.579 38.120 77.533 1.00 29.87 150 ILE A O 1
ATOM 1188 N N . THR A 1 157 ? 28.027 37.567 79.605 1.00 31.77 151 THR A N 1
ATOM 1189 C CA . THR A 1 157 ? 29.382 37.166 79.955 1.00 34.65 151 THR A CA 1
ATOM 1190 C C . THR A 1 157 ? 29.294 35.837 80.680 1.00 35.69 151 THR A C 1
ATOM 1191 O O . THR A 1 157 ? 28.319 35.574 81.392 1.00 36.20 151 THR A O 1
ATOM 1195 N N . ALA A 1 158 ? 30.279 34.973 80.472 1.00 36.65 152 ALA A N 1
ATOM 1196 C CA . ALA A 1 158 ? 30.284 33.718 81.201 1.00 36.85 152 ALA A CA 1
ATOM 1197 C C . ALA A 1 158 ? 30.296 34.131 82.696 1.00 37.25 152 ALA A C 1
ATOM 1198 O O . ALA A 1 158 ? 30.987 35.081 83.085 1.00 36.23 152 ALA A O 1
ATOM 1200 N N . GLY A 1 159 ? 29.487 33.464 83.515 1.00 37.40 153 GLY A N 1
ATOM 1201 C CA . GLY A 1 159 ? 29.482 33.770 84.940 1.00 36.96 153 GLY A CA 1
ATOM 1202 C C . GLY A 1 159 ? 28.477 34.769 85.483 1.00 36.62 153 GLY A C 1
ATOM 1203 O O . GLY A 1 159 ? 28.334 34.887 86.703 1.00 36.71 153 GLY A O 1
ATOM 1204 N N . SER A 1 160 ? 27.767 35.485 84.616 1.00 34.57 154 SER A N 1
ATOM 1205 C CA . SER A 1 160 ? 26.797 36.455 85.113 1.00 33.81 154 SER A CA 1
ATOM 1206 C C . SER A 1 160 ? 25.408 35.860 85.412 1.00 32.62 154 SER A C 1
ATOM 1207 O O . SER A 1 160 ? 24.518 36.560 85.897 1.00 32.69 154 SER A O 1
ATOM 1210 N N . ASN A 1 161 ? 25.225 34.585 85.133 1.00 31.24 155 ASN A N 1
ATOM 1211 C CA . ASN A 1 161 ? 23.945 33.939 85.424 1.00 30.26 155 ASN A CA 1
ATOM 1212 C C . ASN A 1 161 ? 22.692 34.682 85.013 1.00 27.73 155 ASN A C 1
ATOM 1213 O O . ASN A 1 161 ? 21.712 34.767 85.776 1.00 26.85 155 ASN A O 1
ATOM 1218 N N . LYS A 1 162 ? 22.714 35.203 83.797 1.00 25.37 156 LYS A N 1
ATOM 1219 C CA . LYS A 1 162 ? 21.587 35.943 83.279 1.00 21.43 156 LYS A CA 1
ATOM 1220 C C . LYS A 1 162 ? 20.504 35.045 82.697 1.00 19.33 156 LYS A C 1
ATOM 1221 O O . LYS A 1 162 ? 20.768 33.913 82.317 1.00 19.46 156 LYS A O 1
ATOM 1227 N N . THR A 1 163 ? 19.278 35.558 82.691 1.00 16.29 157 THR A N 1
ATOM 1228 C CA . THR A 1 163 ? 18.131 34.828 82.092 1.00 15.78 157 THR A CA 1
ATOM 1229 C C . THR A 1 163 ? 17.820 35.453 80.740 1.00 14.79 157 THR A C 1
ATOM 1230 O O . THR A 1 163 ? 17.620 36.651 80.603 1.00 15.06 157 THR A O 1
ATOM 1234 N N . MET A 1 164 ? 17.708 34.582 79.743 1.00 13.95 158 MET A N 1
ATOM 1235 C CA . MET A 1 164 ? 17.396 34.966 78.389 1.00 12.74 158 MET A CA 1
ATOM 1236 C C . MET A 1 164 ? 16.018 34.385 77.991 1.00 12.54 158 MET A C 1
ATOM 1237 O O . MET A 1 164 ? 15.747 33.235 78.311 1.00 14.65 158 MET A O 1
ATOM 1242 N N . VAL A 1 165 ? 15.163 35.224 77.449 1.00 12.50 159 VAL A N 1
ATOM 1243 C CA . VAL A 1 165 ? 13.888 34.747 76.869 1.00 12.36 159 VAL A CA 1
ATOM 1244 C C . VAL A 1 165 ? 14.052 34.909 75.359 1.00 12.63 159 VAL A C 1
ATOM 1245 O O . VAL A 1 165 ? 14.605 35.905 74.897 1.00 12.98 159 VAL A O 1
ATOM 1249 N N . VAL A 1 166 ? 13.614 33.910 74.588 1.00 10.68 160 VAL A N 1
ATOM 1250 C CA . VAL A 1 166 ? 13.650 33.958 73.131 1.00 10.66 160 VAL A CA 1
ATOM 1251 C C . VAL A 1 166 ? 12.237 33.810 72.601 1.00 11.27 160 VAL A C 1
ATOM 1252 O O . VAL A 1 166 ? 11.603 32.802 72.908 1.00 11.51 160 VAL A O 1
ATOM 1256 N N . SER A 1 167 ? 11.781 34.775 71.805 1.00 12.00 161 SER A N 1
ATOM 1257 C CA . SER A 1 167 ? 10.490 34.630 71.141 1.00 10.70 161 SER A CA 1
ATOM 1258 C C . SER A 1 167 ? 10.789 33.996 69.749 1.00 13.01 161 SER A C 1
ATOM 1259 O O . SER A 1 167 ? 11.965 33.921 69.309 1.00 11.52 161 SER A O 1
ATOM 1262 N N . GLY A 1 168 ? 9.774 33.449 69.086 1.00 11.56 162 GLY A N 1
ATOM 1263 C CA . GLY A 1 168 ? 9.992 32.675 67.835 1.00 11.30 162 GLY A CA 1
ATOM 1264 C C . GLY A 1 168 ? 11.033 31.584 68.188 1.00 11.21 162 GLY A C 1
ATOM 1265 O O . GLY A 1 168 ? 11.845 31.232 67.324 1.00 11.27 162 GLY A O 1
ATOM 1266 N N . ALA A 1 169 ? 10.953 31.006 69.391 1.00 11.43 163 ALA A N 1
ATOM 1267 C CA . ALA A 1 169 ? 12.037 30.125 69.840 1.00 10.92 163 ALA A CA 1
ATOM 1268 C C . ALA A 1 169 ? 12.268 28.847 69.073 1.00 11.18 163 ALA A C 1
ATOM 1269 O O . ALA A 1 169 ? 13.366 28.277 69.100 1.00 12.78 163 ALA A O 1
ATOM 1271 N N . ALA A 1 170 ? 11.236 28.366 68.387 1.00 11.51 164 ALA A N 1
ATOM 1272 C CA . ALA A 1 170 ? 11.412 27.112 67.662 1.00 11.36 164 ALA A CA 1
ATOM 1273 C C . ALA A 1 170 ? 11.640 27.333 66.174 1.00 12.60 164 ALA A C 1
ATOM 1274 O O . ALA A 1 170 ? 11.547 26.381 65.428 1.00 13.80 164 ALA A O 1
ATOM 1276 N N . GLY A 1 171 ? 11.901 28.567 65.746 1.00 11.02 165 GLY A N 1
ATOM 1277 C CA . GLY A 1 171 ? 12.208 28.891 64.354 1.00 11.17 165 GLY A CA 1
ATOM 1278 C C . GLY A 1 171 ? 13.711 28.793 64.087 1.00 10.56 165 GLY A C 1
ATOM 1279 O O . GLY A 1 171 ? 14.452 28.368 64.972 1.00 10.55 165 GLY A O 1
ATOM 1280 N N . ALA A 1 172 ? 14.113 29.262 62.917 1.00 10.63 166 ALA A N 1
ATOM 1281 C CA . ALA A 1 172 ? 15.553 29.161 62.562 1.00 10.86 166 ALA A CA 1
ATOM 1282 C C . ALA A 1 172 ? 16.437 30.016 63.476 1.00 10.58 166 ALA A C 1
ATOM 1283 O O . ALA A 1 172 ? 17.392 29.489 64.137 1.00 12.32 166 ALA A O 1
ATOM 1285 N N . CYS A 1 173 ? 16.146 31.291 63.553 1.00 10.29 167 CYS A N 1
ATOM 1286 C CA . CYS A 1 173 ? 16.988 32.124 64.384 1.00 9.28 167 CYS A CA 1
ATOM 1287 C C . CYS A 1 173 ? 16.851 31.799 65.868 1.00 10.69 167 CYS A C 1
ATOM 1288 O O . CYS A 1 173 ? 17.819 31.715 66.629 1.00 11.41 167 CYS A O 1
ATOM 1291 N N . GLY A 1 174 ? 15.610 31.563 66.282 1.00 9.77 168 GLY A N 1
ATOM 1292 C CA . GLY A 1 174 ? 15.348 31.339 67.707 1.00 11.06 168 GLY A CA 1
ATOM 1293 C C . GLY A 1 174 ? 15.899 30.053 68.270 1.00 11.80 168 GLY A C 1
ATOM 1294 O O . GLY A 1 174 ? 16.397 30.023 69.411 1.00 8.60 168 GLY A O 1
ATOM 1295 N N . SER A 1 175 ? 15.749 28.975 67.486 1.00 10.41 169 SER A N 1
ATOM 1296 C CA . SER A 1 175 ? 16.273 27.684 67.983 1.00 12.09 169 SER A CA 1
ATOM 1297 C C . SER A 1 175 ? 17.791 27.724 68.172 1.00 12.90 169 SER A C 1
ATOM 1298 O O . SER A 1 175 ? 18.334 27.027 69.069 1.00 12.80 169 SER A O 1
ATOM 1301 N N . VAL A 1 176 ? 18.449 28.500 67.314 1.00 10.32 170 VAL A N 1
ATOM 1302 C CA . VAL A 1 176 ? 19.916 28.643 67.413 1.00 10.99 170 VAL A CA 1
ATOM 1303 C C . VAL A 1 176 ? 20.227 29.632 68.547 1.00 11.85 170 VAL A C 1
ATOM 1304 O O . VAL A 1 176 ? 21.113 29.371 69.404 1.00 11.46 170 VAL A O 1
ATOM 1308 N N . ALA A 1 177 ? 19.507 30.773 68.564 1.00 10.08 171 ALA A N 1
ATOM 1309 C CA . ALA A 1 177 ? 19.747 31.769 69.637 1.00 11.01 171 ALA A CA 1
ATOM 1310 C C . ALA A 1 177 ? 19.689 31.245 71.071 1.00 11.27 171 ALA A C 1
ATOM 1311 O O . ALA A 1 177 ? 20.498 31.597 71.906 1.00 13.94 171 ALA A O 1
ATOM 1313 N N . GLY A 1 178 ? 18.701 30.398 71.388 1.00 10.28 172 GLY A N 1
ATOM 1314 C CA . GLY A 1 178 ? 18.617 29.894 72.763 1.00 12.07 172 GLY A CA 1
ATOM 1315 C C . GLY A 1 178 ? 19.817 29.024 73.116 1.00 13.92 172 GLY A C 1
ATOM 1316 O O . GLY A 1 178 ? 20.279 29.043 74.260 1.00 14.87 172 GLY A O 1
ATOM 1317 N N . GLN A 1 179 ? 20.285 28.255 72.140 1.00 11.50 173 GLN A N 1
ATOM 1318 C CA . GLN A 1 179 ? 21.464 27.401 72.391 1.00 13.92 173 GLN A CA 1
ATOM 1319 C C . GLN A 1 179 ? 22.703 28.256 72.596 1.00 13.84 173 GLN A C 1
ATOM 1320 O O . GLN A 1 179 ? 23.481 28.041 73.543 1.00 13.70 173 GLN A O 1
ATOM 1326 N N . ILE A 1 180 ? 22.899 29.235 71.719 1.00 13.98 174 ILE A N 1
ATOM 1327 C CA . ILE A 1 180 ? 24.059 30.153 71.848 1.00 13.29 174 ILE A CA 1
ATOM 1328 C C . ILE A 1 180 ? 23.969 30.866 73.220 1.00 13.76 174 ILE A C 1
ATOM 1329 O O . ILE A 1 180 ? 24.977 31.110 73.864 1.00 15.11 174 ILE A O 1
ATOM 1334 N N . GLY A 1 181 ? 22.768 31.246 73.622 1.00 12.92 175 GLY A N 1
ATOM 1335 C CA . GLY A 1 181 ? 22.607 31.853 74.931 1.00 14.46 175 GLY A CA 1
ATOM 1336 C C . GLY A 1 181 ? 23.275 31.013 76.038 1.00 17.11 175 GLY A C 1
ATOM 1337 O O . GLY A 1 181 ? 23.962 31.554 76.930 1.00 18.42 175 GLY A O 1
ATOM 1338 N N . HIS A 1 182 ? 23.044 29.707 76.030 1.00 16.43 176 HIS A N 1
ATOM 1339 C CA . HIS A 1 182 ? 23.653 28.837 77.019 1.00 16.74 176 HIS A CA 1
ATOM 1340 C C . HIS A 1 182 ? 25.153 28.748 76.758 1.00 18.94 176 HIS A C 1
ATOM 1341 O O . HIS A 1 182 ? 25.963 28.790 77.724 1.00 19.39 176 HIS A O 1
ATOM 1348 N N . PHE A 1 183 ? 25.549 28.606 75.494 1.00 17.21 177 PHE A N 1
ATOM 1349 C CA . PHE A 1 183 ? 27.008 28.499 75.208 1.00 17.98 177 PHE A CA 1
ATOM 1350 C C . PHE A 1 183 ? 27.796 29.673 75.741 1.00 19.07 177 PHE A C 1
ATOM 1351 O O . PHE A 1 183 ? 28.955 29.496 76.210 1.00 20.53 177 PHE A O 1
ATOM 1359 N N . LEU A 1 184 ? 27.221 30.863 75.614 1.00 18.61 178 LEU A N 1
ATOM 1360 C CA . LEU A 1 184 ? 27.923 32.100 75.996 1.00 20.53 178 LEU A CA 1
ATOM 1361 C C . LEU A 1 184 ? 27.756 32.601 77.430 1.00 22.00 178 LEU A C 1
ATOM 1362 O O . LEU A 1 184 ? 28.316 33.664 77.799 1.00 24.59 178 LEU A O 1
ATOM 1367 N N . GLY A 1 185 ? 27.050 31.862 78.264 1.00 21.73 179 GLY A N 1
ATOM 1368 C CA . GLY A 1 185 ? 26.970 32.327 79.627 1.00 22.12 179 GLY A CA 1
ATOM 1369 C C . GLY A 1 185 ? 25.629 32.474 80.315 1.00 23.11 179 GLY A C 1
ATOM 1370 O O . GLY A 1 185 ? 25.584 32.588 81.568 1.00 23.97 179 GLY A O 1
ATOM 1371 N N . CYS A 1 186 ? 24.531 32.497 79.558 1.00 21.67 180 CYS A N 1
ATOM 1372 C CA . CYS A 1 186 ? 23.241 32.587 80.235 1.00 21.32 180 CYS A CA 1
ATOM 1373 C C . CYS A 1 186 ? 23.000 31.331 81.008 1.00 22.11 180 CYS A C 1
ATOM 1374 O O . CYS A 1 186 ? 23.259 30.226 80.485 1.00 24.02 180 CYS A O 1
ATOM 1377 N N . SER A 1 187 ? 22.506 31.461 82.244 1.00 21.63 181 SER A N 1
ATOM 1378 C CA . SER A 1 187 ? 22.193 30.283 83.051 1.00 22.62 181 SER A CA 1
ATOM 1379 C C . SER A 1 187 ? 20.808 29.717 82.755 1.00 22.72 181 SER A C 1
ATOM 1380 O O . SER A 1 187 ? 20.598 28.486 82.811 1.00 25.57 181 SER A O 1
ATOM 1383 N N . ARG A 1 188 ? 19.872 30.601 82.428 1.00 19.13 182 ARG A N 1
ATOM 1384 C CA . ARG A 1 188 ? 18.491 30.203 82.141 1.00 16.54 182 ARG A CA 1
ATOM 1385 C C . ARG A 1 188 ? 18.093 30.696 80.757 1.00 14.63 182 ARG A C 1
ATOM 1386 O O . ARG A 1 188 ? 18.340 31.841 80.422 1.00 15.06 182 ARG A O 1
ATOM 1394 N N . VAL A 1 189 ? 17.505 29.818 79.949 1.00 13.20 183 VAL A N 1
ATOM 1395 C CA . VAL A 1 189 ? 17.052 30.206 78.591 1.00 11.81 183 VAL A CA 1
ATOM 1396 C C . VAL A 1 189 ? 15.630 29.665 78.474 1.00 12.52 183 VAL A C 1
ATOM 1397 O O . VAL A 1 189 ? 15.407 28.462 78.632 1.00 13.09 183 VAL A O 1
ATOM 1401 N N . VAL A 1 190 ? 14.675 30.577 78.270 1.00 10.64 184 VAL A N 1
ATOM 1402 C CA . VAL A 1 190 ? 13.240 30.219 78.185 1.00 12.33 184 VAL A CA 1
ATOM 1403 C C . VAL A 1 190 ? 12.728 30.651 76.816 1.00 13.28 184 VAL A C 1
ATOM 1404 O O . VAL A 1 190 ? 12.920 31.794 76.358 1.00 12.88 184 VAL A O 1
ATOM 1408 N N . GLY A 1 191 ? 12.042 29.719 76.147 1.00 11.78 185 GLY A N 1
ATOM 1409 C CA . GLY A 1 191 ? 11.548 30.030 74.823 1.00 13.17 185 GLY A CA 1
ATOM 1410 C C . GLY A 1 191 ? 10.043 30.165 74.752 1.00 13.94 185 GLY A C 1
ATOM 1411 O O . GLY A 1 191 ? 9.341 29.494 75.504 1.00 16.80 185 GLY A O 1
ATOM 1412 N N . ILE A 1 192 ? 9.587 31.020 73.883 1.00 12.59 186 ILE A N 1
ATOM 1413 C CA . ILE A 1 192 ? 8.148 31.235 73.677 1.00 11.57 186 ILE A CA 1
ATOM 1414 C C . ILE A 1 192 ? 7.894 30.862 72.242 1.00 13.79 186 ILE A C 1
ATOM 1415 O O . ILE A 1 192 ? 8.565 31.352 71.338 1.00 12.32 186 ILE A O 1
ATOM 1420 N N . CYS A 1 193 ? 6.892 29.983 72.025 1.00 12.42 187 CYS A N 1
ATOM 1421 C CA . CYS A 1 193 ? 6.611 29.552 70.651 1.00 12.92 187 CYS A CA 1
ATOM 1422 C C . CYS A 1 193 ? 5.127 29.245 70.537 1.00 13.77 187 CYS A C 1
ATOM 1423 O O . CYS A 1 193 ? 4.434 29.266 71.527 1.00 14.57 187 CYS A O 1
ATOM 1426 N N . GLY A 1 194 ? 4.700 28.857 69.347 1.00 12.74 188 GLY A N 1
ATOM 1427 C CA . GLY A 1 194 ? 3.245 28.720 69.127 1.00 13.46 188 GLY A CA 1
ATOM 1428 C C . GLY A 1 194 ? 2.586 27.358 69.221 1.00 14.88 188 GLY A C 1
ATOM 1429 O O . GLY A 1 194 ? 1.352 27.248 69.019 1.00 16.21 188 GLY A O 1
ATOM 1430 N N . THR A 1 195 ? 3.348 26.327 69.456 1.00 12.61 189 THR A N 1
ATOM 1431 C CA . THR A 1 195 ? 2.707 25.002 69.543 1.00 14.34 189 THR A CA 1
ATOM 1432 C C . THR A 1 195 ? 3.243 24.139 70.661 1.00 13.80 189 THR A C 1
ATOM 1433 O O . THR A 1 195 ? 4.371 24.227 71.097 1.00 13.26 189 THR A O 1
ATOM 1437 N N . HIS A 1 196 ? 2.422 23.198 71.091 1.00 15.75 190 HIS A N 1
ATOM 1438 C CA . HIS A 1 196 ? 2.799 22.262 72.125 1.00 16.07 190 HIS A CA 1
ATOM 1439 C C . HIS A 1 196 ? 3.974 21.396 71.695 1.00 14.84 190 HIS A C 1
ATOM 1440 O O . HIS A 1 196 ? 4.892 21.142 72.471 1.00 14.00 190 HIS A O 1
ATOM 1447 N N . GLU A 1 197 ? 3.936 20.928 70.447 1.00 13.67 191 GLU A N 1
ATOM 1448 C CA . GLU A 1 197 ? 5.011 20.096 69.915 1.00 14.89 191 GLU A CA 1
ATOM 1449 C C . GLU A 1 197 ? 6.300 20.868 69.902 1.00 12.90 191 GLU A C 1
ATOM 1450 O O . GLU A 1 197 ? 7.370 20.269 70.142 1.00 12.95 191 GLU A O 1
ATOM 1456 N N . LYS A 1 198 ? 6.248 22.140 69.534 1.00 13.31 192 LYS A N 1
ATOM 1457 C CA . LYS A 1 198 ? 7.485 22.964 69.560 1.00 14.51 192 LYS A CA 1
ATOM 1458 C C . LYS A 1 198 ? 8.008 23.113 70.973 1.00 14.62 192 LYS A C 1
ATOM 1459 O O . LYS A 1 198 ? 9.235 23.007 71.198 1.00 14.61 192 LYS A O 1
ATOM 1465 N N . CYS A 1 199 ? 7.105 23.284 71.921 1.00 16.04 193 CYS A N 1
ATOM 1466 C CA . CYS A 1 199 ? 7.506 23.405 73.336 1.00 15.89 193 CYS A CA 1
ATOM 1467 C C . CYS A 1 199 ? 8.275 22.140 73.766 1.00 15.56 193 CYS A C 1
ATOM 1468 O O . CYS A 1 199 ? 9.359 22.217 74.395 1.00 16.64 193 CYS A O 1
ATOM 1471 N N . ILE A 1 200 ? 7.749 20.979 73.380 1.00 15.52 194 ILE A N 1
ATOM 1472 C CA . ILE A 1 200 ? 8.403 19.733 73.704 1.00 15.26 194 ILE A CA 1
ATOM 1473 C C . ILE A 1 200 ? 9.806 19.645 73.148 1.00 15.28 194 ILE A C 1
ATOM 1474 O O . ILE A 1 200 ? 10.720 19.190 73.826 1.00 16.02 194 ILE A O 1
ATOM 1479 N N . LEU A 1 201 ? 9.968 20.059 71.897 1.00 14.01 195 LEU A N 1
ATOM 1480 C CA . LEU A 1 201 ? 11.295 20.004 71.300 1.00 13.75 195 LEU A CA 1
ATOM 1481 C C . LEU A 1 201 ? 12.250 20.984 71.944 1.00 13.80 195 LEU A C 1
ATOM 1482 O O . LEU A 1 201 ? 13.433 20.657 72.119 1.00 14.90 195 LEU A O 1
ATOM 1487 N N . LEU A 1 202 ? 11.761 22.155 72.306 1.00 13.06 196 LEU A N 1
ATOM 1488 C CA . LEU A 1 202 ? 12.683 23.148 72.934 1.00 14.74 196 LEU A CA 1
ATOM 1489 C C . LEU A 1 202 ? 13.387 22.636 74.201 1.00 14.40 196 LEU A C 1
ATOM 1490 O O . LEU A 1 202 ? 14.610 22.806 74.376 1.00 15.46 196 LEU A O 1
ATOM 1495 N N . THR A 1 203 ? 12.645 21.965 75.052 1.00 14.96 197 THR A N 1
ATOM 1496 C CA . THR A 1 203 ? 13.222 21.454 76.300 1.00 15.46 197 THR A CA 1
ATOM 1497 C C . THR A 1 203 ? 13.828 20.039 76.184 1.00 17.54 197 THR A C 1
ATOM 1498 O O . THR A 1 203 ? 14.744 19.700 76.926 1.00 20.26 197 THR A O 1
ATOM 1502 N N . SER A 1 204 ? 13.323 19.218 75.268 1.00 15.89 198 SER A N 1
ATOM 1503 C CA . SER A 1 204 ? 13.827 17.839 75.161 1.00 18.58 198 SER A CA 1
ATOM 1504 C C . SER A 1 204 ? 15.054 17.638 74.307 1.00 20.34 198 SER A C 1
ATOM 1505 O O . SER A 1 204 ? 15.891 16.724 74.573 1.00 22.73 198 SER A O 1
ATOM 1508 N N . GLU A 1 205 ? 15.183 18.476 73.282 1.00 19.37 199 GLU A N 1
ATOM 1509 C CA . GLU A 1 205 ? 16.304 18.336 72.367 1.00 18.70 199 GLU A CA 1
ATOM 1510 C C . GLU A 1 205 ? 17.229 19.570 72.355 1.00 18.09 199 GLU A C 1
ATOM 1511 O O . GLU A 1 205 ? 18.459 19.449 72.269 1.00 21.58 199 GLU A O 1
ATOM 1517 N N . LEU A 1 206 ? 16.645 20.758 72.477 1.00 17.22 200 LEU A N 1
ATOM 1518 C CA . LEU A 1 206 ? 17.462 21.990 72.323 1.00 18.06 200 LEU A CA 1
ATOM 1519 C C . LEU A 1 206 ? 18.027 22.627 73.597 1.00 18.00 200 LEU A C 1
ATOM 1520 O O . LEU A 1 206 ? 18.561 23.754 73.551 1.00 19.21 200 LEU A O 1
ATOM 1525 N N . GLY A 1 207 ? 17.889 21.942 74.728 1.00 16.86 201 GLY A N 1
ATOM 1526 C CA . GLY A 1 207 ? 18.460 22.469 75.934 1.00 17.17 201 GLY A CA 1
ATOM 1527 C C . GLY A 1 207 ? 17.780 23.657 76.591 1.00 16.94 201 GLY A C 1
ATOM 1528 O O . GLY A 1 207 ? 18.367 24.160 77.545 1.00 17.01 201 GLY A O 1
ATOM 1529 N N . PHE A 1 208 ? 16.623 24.120 76.100 1.00 14.48 202 PHE A N 1
ATOM 1530 C CA . PHE A 1 208 ? 15.958 25.235 76.803 1.00 14.32 202 PHE A CA 1
ATOM 1531 C C . PHE A 1 208 ? 15.540 24.801 78.194 1.00 14.71 202 PHE A C 1
ATOM 1532 O O . PHE A 1 208 ? 15.112 23.629 78.406 1.00 15.53 202 PHE A O 1
ATOM 1540 N N . ASP A 1 209 ? 15.575 25.736 79.142 1.00 13.60 203 ASP A N 1
ATOM 1541 C CA . ASP A 1 209 ? 15.159 25.420 80.500 1.00 15.21 203 ASP A CA 1
ATOM 1542 C C . ASP A 1 209 ? 13.659 25.345 80.687 1.00 15.14 203 ASP A C 1
ATOM 1543 O O . ASP A 1 209 ? 13.185 24.631 81.585 1.00 17.45 203 ASP A O 1
ATOM 1548 N N . ALA A 1 210 ? 12.930 26.080 79.851 1.00 15.02 204 ALA A N 1
ATOM 1549 C CA . ALA A 1 210 ? 11.468 26.072 79.858 1.00 14.48 204 ALA A CA 1
ATOM 1550 C C . ALA A 1 210 ? 10.952 26.563 78.547 1.00 15.42 204 ALA A C 1
ATOM 1551 O O . ALA A 1 210 ? 11.654 27.250 77.793 1.00 13.58 204 ALA A O 1
ATOM 1553 N N . ALA A 1 211 ? 9.701 26.203 78.260 1.00 15.12 205 ALA A N 1
ATOM 1554 C CA . ALA A 1 211 ? 9.069 26.602 77.005 1.00 17.13 205 ALA A CA 1
ATOM 1555 C C . ALA A 1 211 ? 7.647 26.990 77.305 1.00 17.33 205 ALA A C 1
ATOM 1556 O O . ALA A 1 211 ? 6.984 26.376 78.169 1.00 19.70 205 ALA A O 1
ATOM 1558 N N . ILE A 1 212 ? 7.242 28.079 76.669 1.00 15.20 206 ILE A N 1
ATOM 1559 C CA . ILE A 1 212 ? 5.911 28.656 76.800 1.00 15.12 206 ILE A CA 1
ATOM 1560 C C . ILE A 1 212 ? 5.165 28.665 75.487 1.00 16.67 206 ILE A C 1
ATOM 1561 O O . ILE A 1 212 ? 5.663 29.134 74.485 1.00 15.25 206 ILE A O 1
ATOM 1566 N N . ASN A 1 213 ? 3.897 28.189 75.482 1.00 14.54 207 ASN A N 1
ATOM 1567 C CA . ASN A 1 213 ? 3.127 28.182 74.243 1.00 15.48 207 ASN A CA 1
ATOM 1568 C C . ASN A 1 213 ? 2.289 29.459 74.320 1.00 15.94 207 ASN A C 1
ATOM 1569 O O . ASN A 1 213 ? 1.420 29.570 75.209 1.00 17.05 207 ASN A O 1
ATOM 1574 N N . TYR A 1 214 ? 2.517 30.438 73.444 1.00 13.97 208 TYR A N 1
ATOM 1575 C CA . TYR A 1 214 ? 1.755 31.703 73.564 1.00 16.94 208 TYR A CA 1
ATOM 1576 C C . TYR A 1 214 ? 0.307 31.614 73.135 1.00 17.50 208 TYR A C 1
ATOM 1577 O O . TYR A 1 214 ? -0.485 32.553 73.378 1.00 19.24 208 TYR A O 1
ATOM 1586 N N . LYS A 1 215 ? -0.059 30.506 72.510 1.00 19.75 209 LYS A N 1
ATOM 1587 C CA . LYS A 1 215 ? -1.443 30.398 72.063 1.00 21.82 209 LYS A CA 1
ATOM 1588 C C . LYS A 1 215 ? -2.293 29.740 73.130 1.00 23.65 209 LYS A C 1
ATOM 1589 O O . LYS A 1 215 ? -3.512 29.971 73.186 1.00 25.47 209 LYS A O 1
ATOM 1595 N N . LYS A 1 216 ? -1.658 28.942 73.978 1.00 23.42 210 LYS A N 1
ATOM 1596 C CA . LYS A 1 216 ? -2.363 28.173 74.992 1.00 24.81 210 LYS A CA 1
ATOM 1597 C C . LYS A 1 216 ? -2.070 28.451 76.423 1.00 26.68 210 LYS A C 1
ATOM 1598 O O . LYS A 1 216 ? -2.773 27.923 77.306 1.00 28.08 210 LYS A O 1
ATOM 1604 N N . ASP A 1 217 ? -1.018 29.222 76.672 1.00 26.26 211 ASP A N 1
ATOM 1605 C CA . ASP A 1 217 ? -0.591 29.567 78.031 1.00 26.49 211 ASP A CA 1
ATOM 1606 C C . ASP A 1 217 ? -0.826 31.049 78.376 1.00 25.21 211 ASP A C 1
ATOM 1607 O O . ASP A 1 217 ? -0.983 31.895 77.504 1.00 27.25 211 ASP A O 1
ATOM 1612 N N . ASN A 1 218 ? -0.872 31.338 79.679 1.00 25.92 212 ASN A N 1
ATOM 1613 C CA . ASN A 1 218 ? -0.997 32.687 80.179 1.00 25.05 212 ASN A CA 1
ATOM 1614 C C . ASN A 1 218 ? 0.529 33.043 80.102 1.00 22.04 212 ASN A C 1
ATOM 1615 O O . ASN A 1 218 ? 1.291 32.547 80.918 1.00 21.70 212 ASN A O 1
ATOM 1620 N N . VAL A 1 219 ? 0.955 33.848 79.114 1.00 20.04 213 VAL A N 1
ATOM 1621 C CA . VAL A 1 219 ? 2.401 34.121 78.962 1.00 19.20 213 VAL A CA 1
ATOM 1622 C C . VAL A 1 219 ? 2.982 34.824 80.153 1.00 18.02 213 VAL A C 1
ATOM 1623 O O . VAL A 1 219 ? 4.011 34.407 80.635 1.00 16.80 213 VAL A O 1
ATOM 1627 N N . ALA A 1 220 ? 2.322 35.860 80.640 1.00 19.49 214 ALA A N 1
ATOM 1628 C CA . ALA A 1 220 ? 2.863 36.554 81.810 1.00 19.25 214 ALA A CA 1
ATOM 1629 C C . ALA A 1 220 ? 3.038 35.619 83.037 1.00 18.04 214 ALA A C 1
ATOM 1630 O O . ALA A 1 220 ? 4.046 35.628 83.735 1.00 18.21 214 ALA A O 1
ATOM 1632 N N . GLU A 1 221 ? 2.013 34.814 83.302 1.00 19.74 215 GLU A N 1
ATOM 1633 C CA . GLU A 1 221 ? 2.063 33.849 84.399 1.00 21.26 215 GLU A CA 1
ATOM 1634 C C . GLU A 1 221 ? 3.227 32.865 84.216 1.00 19.83 215 GLU A C 1
ATOM 1635 O O . GLU A 1 221 ? 3.984 32.599 85.154 1.00 19.90 215 GLU A O 1
ATOM 1641 N N . GLN A 1 222 ? 3.395 32.357 82.987 1.00 19.51 216 GLN A N 1
ATOM 1642 C CA . GLN A 1 222 ? 4.477 31.399 82.733 1.00 18.46 216 GLN A CA 1
ATOM 1643 C C . GLN A 1 222 ? 5.845 32.085 82.798 1.00 17.85 216 GLN A C 1
ATOM 1644 O O . GLN A 1 222 ? 6.812 31.448 83.200 1.00 18.91 216 GLN A O 1
ATOM 1650 N N . LEU A 1 223 ? 5.934 33.357 82.398 1.00 16.78 217 LEU A N 1
ATOM 1651 C CA . LEU A 1 223 ? 7.216 34.050 82.515 1.00 16.97 217 LEU A CA 1
ATOM 1652 C C . LEU A 1 223 ? 7.554 34.202 84.029 1.00 17.80 217 LEU A C 1
ATOM 1653 O O . LEU A 1 223 ? 8.684 34.018 84.442 1.00 17.13 217 LEU A O 1
ATOM 1658 N N . ARG A 1 224 ? 6.557 34.513 84.845 1.00 16.67 218 ARG A N 1
ATOM 1659 C CA . ARG A 1 224 ? 6.842 34.666 86.282 1.00 19.61 218 ARG A CA 1
ATOM 1660 C C . ARG A 1 224 ? 7.323 33.374 86.894 1.00 18.65 218 ARG A C 1
ATOM 1661 O O . ARG A 1 224 ? 8.160 33.398 87.790 1.00 20.40 218 ARG A O 1
ATOM 1669 N N . GLU A 1 225 ? 6.821 32.228 86.410 1.00 18.39 219 GLU A N 1
ATOM 1670 C CA . GLU A 1 225 ? 7.261 30.938 86.950 1.00 19.90 219 GLU A CA 1
ATOM 1671 C C . GLU A 1 225 ? 8.615 30.469 86.427 1.00 19.06 219 GLU A C 1
ATOM 1672 O O . GLU A 1 225 ? 9.466 30.047 87.206 1.00 20.94 219 GLU A O 1
ATOM 1678 N N . SER A 1 226 ? 8.823 30.584 85.106 1.00 18.32 220 SER A N 1
ATOM 1679 C CA . SER A 1 226 ? 10.068 30.168 84.486 1.00 19.78 220 SER A CA 1
ATOM 1680 C C . SER A 1 226 ? 11.223 31.148 84.581 1.00 19.12 220 SER A C 1
ATOM 1681 O O . SER A 1 226 ? 12.376 30.751 84.384 1.00 22.65 220 SER A O 1
ATOM 1684 N N . CYS A 1 227 ? 10.929 32.424 84.801 1.00 17.94 221 CYS A N 1
ATOM 1685 C CA . CYS A 1 227 ? 12.006 33.425 84.912 1.00 19.10 221 CYS A CA 1
ATOM 1686 C C . CYS A 1 227 ? 11.778 34.037 86.271 1.00 18.87 221 CYS A C 1
ATOM 1687 O O . CYS A 1 227 ? 11.318 35.195 86.366 1.00 18.01 221 CYS A O 1
ATOM 1690 N N . PRO A 1 228 ? 12.077 33.270 87.341 1.00 20.72 222 PRO A N 1
ATOM 1691 C CA . PRO A 1 228 ? 11.866 33.772 88.700 1.00 20.96 222 PRO A CA 1
ATOM 1692 C C . PRO A 1 228 ? 12.654 35.019 89.090 1.00 22.79 222 PRO A C 1
ATOM 1693 O O . PRO A 1 228 ? 12.240 35.714 90.036 1.00 24.55 222 PRO A O 1
ATOM 1697 N N . ALA A 1 229 ? 13.764 35.265 88.404 1.00 21.79 223 ALA A N 1
ATOM 1698 C CA . ALA A 1 229 ? 14.633 36.436 88.630 1.00 21.21 223 ALA A CA 1
ATOM 1699 C C . ALA A 1 229 ? 14.478 37.458 87.509 1.00 20.58 223 ALA A C 1
ATOM 1700 O O . ALA A 1 229 ? 15.376 38.270 87.279 1.00 22.02 223 ALA A O 1
ATOM 1702 N N . GLY A 1 230 ? 13.334 37.476 86.824 1.00 17.93 224 GLY A N 1
ATOM 1703 C CA . GLY A 1 230 ? 13.218 38.453 85.768 1.00 17.24 224 GLY A CA 1
ATOM 1704 C C . GLY A 1 230 ? 13.935 38.077 84.477 1.00 16.43 224 GLY A C 1
ATOM 1705 O O . GLY A 1 230 ? 14.549 37.011 84.378 1.00 18.10 224 GLY A O 1
ATOM 1706 N N . VAL A 1 231 ? 13.884 38.980 83.513 1.00 15.47 225 VAL A N 1
ATOM 1707 C CA . VAL A 1 231 ? 14.479 38.707 82.188 1.00 13.77 225 VAL A CA 1
ATOM 1708 C C . VAL A 1 231 ? 15.590 39.749 81.932 1.00 14.52 225 VAL A C 1
ATOM 1709 O O . VAL A 1 231 ? 15.350 40.958 82.013 1.00 16.74 225 VAL A O 1
ATOM 1713 N N . ASP A 1 232 ? 16.786 39.268 81.634 1.00 14.48 226 ASP A N 1
ATOM 1714 C CA . ASP A 1 232 ? 17.952 40.133 81.430 1.00 15.74 226 ASP A CA 1
ATOM 1715 C C . ASP A 1 232 ? 18.250 40.351 79.980 1.00 15.39 226 ASP A C 1
ATOM 1716 O O . ASP A 1 232 ? 18.832 41.386 79.583 1.00 15.16 226 ASP A O 1
ATOM 1721 N N . VAL A 1 233 ? 17.933 39.334 79.160 1.00 12.27 227 VAL A N 1
ATOM 1722 C CA . VAL A 1 233 ? 18.141 39.451 77.712 1.00 13.65 227 VAL A CA 1
ATOM 1723 C C . VAL A 1 233 ? 16.912 38.890 76.989 1.00 14.25 227 VAL A C 1
ATOM 1724 O O . VAL A 1 233 ? 16.465 37.788 77.312 1.00 14.01 227 VAL A O 1
ATOM 1728 N N . TYR A 1 234 ? 16.373 39.651 76.051 1.00 12.69 228 TYR A N 1
ATOM 1729 C CA . TYR A 1 234 ? 15.223 39.198 75.282 1.00 12.67 228 TYR A CA 1
ATOM 1730 C C . TYR A 1 234 ? 15.622 39.149 73.804 1.00 11.61 228 TYR A C 1
ATOM 1731 O O . TYR A 1 234 ? 15.848 40.195 73.167 1.00 12.33 228 TYR A O 1
ATOM 1740 N N . PHE A 1 235 ? 15.797 37.909 73.268 1.00 12.01 229 PHE A N 1
ATOM 1741 C CA . PHE A 1 235 ? 16.112 37.754 71.835 1.00 12.60 229 PHE A CA 1
ATOM 1742 C C . PHE A 1 235 ? 14.716 37.773 71.173 1.00 12.53 229 PHE A C 1
ATOM 1743 O O . PHE A 1 235 ? 13.973 36.780 71.242 1.00 11.61 229 PHE A O 1
ATOM 1751 N N . ASP A 1 236 ? 14.380 38.895 70.566 1.00 10.05 230 ASP A N 1
ATOM 1752 C CA . ASP A 1 236 ? 13.029 39.121 70.036 1.00 9.98 230 ASP A CA 1
ATOM 1753 C C . ASP A 1 236 ? 12.917 38.903 68.542 1.00 12.74 230 ASP A C 1
ATOM 1754 O O . ASP A 1 236 ? 13.570 39.597 67.773 1.00 11.17 230 ASP A O 1
ATOM 1759 N N . ASN A 1 237 ? 12.052 37.944 68.127 1.00 11.55 231 ASN A N 1
ATOM 1760 C CA . ASN A 1 237 ? 11.855 37.634 66.722 1.00 11.68 231 ASN A CA 1
ATOM 1761 C C . ASN A 1 237 ? 10.431 38.022 66.298 1.00 10.89 231 ASN A C 1
ATOM 1762 O O . ASN A 1 237 ? 10.125 38.012 65.115 1.00 12.37 231 ASN A O 1
ATOM 1767 N N . VAL A 1 238 ? 9.618 38.342 67.286 1.00 13.59 232 VAL A N 1
ATOM 1768 C CA . VAL A 1 238 ? 8.188 38.529 66.978 1.00 12.74 232 VAL A CA 1
ATOM 1769 C C . VAL A 1 238 ? 7.463 39.877 67.212 1.00 11.99 232 VAL A C 1
ATOM 1770 O O . VAL A 1 238 ? 6.537 40.199 66.435 1.00 13.35 232 VAL A O 1
ATOM 1774 N N . GLY A 1 239 ? 7.888 40.624 68.242 1.00 12.18 233 GLY A N 1
ATOM 1775 C CA . GLY A 1 239 ? 7.253 41.915 68.520 1.00 14.74 233 GLY A CA 1
ATOM 1776 C C . GLY A 1 239 ? 5.817 41.733 68.966 1.00 14.47 233 GLY A C 1
ATOM 1777 O O . GLY A 1 239 ? 5.415 40.704 69.503 1.00 16.52 233 GLY A O 1
ATOM 1778 N N . GLY A 1 240 ? 5.046 42.798 68.770 1.00 15.05 234 GLY A N 1
ATOM 1779 C CA . GLY A 1 240 ? 3.644 42.712 69.130 1.00 16.55 234 GLY A CA 1
ATOM 1780 C C . GLY A 1 240 ? 3.376 42.484 70.623 1.00 16.20 234 GLY A C 1
ATOM 1781 O O . GLY A 1 240 ? 4.164 42.841 71.518 1.00 16.10 234 GLY A O 1
ATOM 1782 N N . ASN A 1 241 ? 2.230 41.883 70.923 1.00 17.73 235 ASN A N 1
ATOM 1783 C CA . ASN A 1 241 ? 1.847 41.665 72.323 1.00 18.54 235 ASN A CA 1
ATOM 1784 C C . ASN A 1 241 ? 2.756 40.793 73.143 1.00 16.97 235 ASN A C 1
ATOM 1785 O O . ASN A 1 241 ? 2.899 41.022 74.338 1.00 17.79 235 ASN A O 1
ATOM 1790 N N . ILE A 1 242 ? 3.371 39.793 72.501 1.00 15.87 236 ILE A N 1
ATOM 1791 C CA . ILE A 1 242 ? 4.267 38.876 73.196 1.00 14.96 236 ILE A CA 1
ATOM 1792 C C . ILE A 1 242 ? 5.435 39.688 73.755 1.00 13.77 236 ILE A C 1
ATOM 1793 O O . ILE A 1 242 ? 5.778 39.532 74.907 1.00 13.92 236 ILE A O 1
ATOM 1798 N N . SER A 1 243 ? 6.001 40.556 72.912 1.00 14.25 237 SER A N 1
ATOM 1799 C CA . SER A 1 243 ? 7.119 41.393 73.378 1.00 14.24 237 SER A CA 1
ATOM 1800 C C . SER A 1 243 ? 6.676 42.360 74.462 1.00 15.10 237 SER A C 1
ATOM 1801 O O . SER A 1 243 ? 7.402 42.646 75.404 1.00 14.97 237 SER A O 1
ATOM 1804 N N . ASP A 1 244 ? 5.483 42.912 74.304 1.00 16.16 238 ASP A N 1
ATOM 1805 C CA . ASP A 1 244 ? 5.034 43.813 75.388 1.00 18.36 238 ASP A CA 1
ATOM 1806 C C . ASP A 1 244 ? 5.023 43.034 76.721 1.00 18.53 238 ASP A C 1
ATOM 1807 O O . ASP A 1 244 ? 5.430 43.554 77.776 1.00 18.82 238 ASP A O 1
ATOM 1812 N N . THR A 1 245 ? 4.545 41.787 76.695 1.00 16.12 239 THR A N 1
ATOM 1813 C CA . THR A 1 245 ? 4.528 40.973 77.920 1.00 15.91 239 THR A CA 1
ATOM 1814 C C . THR A 1 245 ? 5.928 40.701 78.463 1.00 15.86 239 THR A C 1
ATOM 1815 O O . THR A 1 245 ? 6.177 40.861 79.674 1.00 15.70 239 THR A O 1
ATOM 1819 N N . VAL A 1 246 ? 6.836 40.298 77.584 1.00 14.97 240 VAL A N 1
AT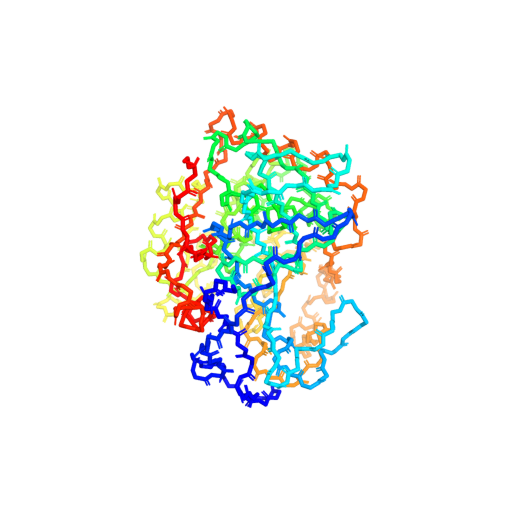OM 1820 C CA . VAL A 1 246 ? 8.202 40.078 78.008 1.00 16.25 240 VAL A CA 1
ATOM 1821 C C . VAL A 1 246 ? 8.849 41.335 78.572 1.00 16.25 240 VAL A C 1
ATOM 1822 O O . VAL A 1 246 ? 9.466 41.295 79.632 1.00 16.07 240 VAL A O 1
ATOM 1826 N N . ILE A 1 247 ? 8.699 42.446 77.871 1.00 16.50 241 ILE A N 1
ATOM 1827 C CA . ILE A 1 247 ? 9.325 43.695 78.343 1.00 16.08 241 ILE A CA 1
ATOM 1828 C C . ILE A 1 247 ? 8.796 44.070 79.727 1.00 17.01 241 ILE A C 1
ATOM 1829 O O . ILE A 1 247 ? 9.557 44.579 80.557 1.00 16.74 241 ILE A O 1
ATOM 1834 N N . SER A 1 248 ? 7.532 43.742 80.001 1.00 15.57 242 SER A N 1
ATOM 1835 C CA . SER A 1 248 ? 7.006 44.041 81.346 1.00 16.70 242 SER A CA 1
ATOM 1836 C C . SER A 1 248 ? 7.715 43.325 82.476 1.00 17.15 242 SER A C 1
ATOM 1837 O O . SER A 1 248 ? 7.648 43.786 83.647 1.00 17.43 242 SER A O 1
ATOM 1840 N N . GLN A 1 249 ? 8.433 42.232 82.176 1.00 16.28 243 GLN A N 1
ATOM 1841 C CA . GLN A 1 249 ? 9.169 41.520 83.189 1.00 15.24 243 GLN A CA 1
ATOM 1842 C C . GLN A 1 249 ? 10.696 41.593 82.962 1.00 14.24 243 GLN A C 1
ATOM 1843 O O . GLN A 1 249 ? 11.468 40.812 83.509 1.00 16.53 243 GLN A O 1
ATOM 1849 N N . MET A 1 250 ? 11.122 42.572 82.175 1.00 16.04 244 MET A N 1
ATOM 1850 C CA . MET A 1 250 ? 12.582 42.747 81.970 1.00 15.95 244 MET A CA 1
ATOM 1851 C C . MET A 1 250 ? 13.209 43.590 83.068 1.00 17.89 244 MET A C 1
ATOM 1852 O O . MET A 1 250 ? 12.616 44.563 83.529 1.00 19.13 244 MET A O 1
ATOM 1857 N N . ASN A 1 251 ? 14.413 43.212 83.463 1.00 17.41 245 ASN A N 1
ATOM 1858 C CA . ASN A 1 251 ? 15.111 43.875 84.571 1.00 18.05 245 ASN A CA 1
ATOM 1859 C C . ASN A 1 251 ? 15.832 45.176 84.227 1.00 18.15 245 ASN A C 1
ATOM 1860 O O . ASN A 1 251 ? 15.986 45.583 83.056 1.00 18.32 245 ASN A O 1
ATOM 1865 N N . GLU A 1 252 ? 16.276 45.844 85.286 1.00 18.35 246 GLU A N 1
ATOM 1866 C CA . GLU A 1 252 ? 17.058 47.059 85.111 1.00 19.98 246 GLU A CA 1
ATOM 1867 C C . GLU A 1 252 ? 18.296 46.788 84.241 1.00 18.87 246 GLU A C 1
ATOM 1868 O O . GLU A 1 252 ? 18.989 45.762 84.419 1.00 19.58 246 GLU A O 1
ATOM 1874 N N . ASN A 1 253 ? 18.549 47.707 83.296 1.00 17.90 247 ASN A N 1
ATOM 1875 C CA . ASN A 1 253 ? 19.719 47.627 82.403 1.00 16.88 247 ASN A CA 1
ATOM 1876 C C . ASN A 1 253 ? 19.756 46.406 81.504 1.00 17.04 247 ASN A C 1
ATOM 1877 O O . ASN A 1 253 ? 20.827 45.941 81.116 1.00 17.71 247 ASN A O 1
ATOM 1882 N N . SER A 1 254 ? 18.585 45.842 81.262 1.00 16.13 248 SER A N 1
ATOM 1883 C CA . SER A 1 254 ? 18.501 44.665 80.385 1.00 16.36 248 SER A CA 1
ATOM 1884 C C . SER A 1 254 ? 18.556 45.057 78.921 1.00 15.29 248 SER A C 1
ATOM 1885 O O . SER A 1 254 ? 18.540 46.237 78.567 1.00 16.80 248 SER A O 1
ATOM 1888 N N . HIS A 1 255 ? 18.615 44.041 78.056 1.00 15.13 249 HIS A N 1
ATOM 1889 C CA . HIS A 1 255 ? 18.768 44.268 76.645 1.00 14.38 249 HIS A CA 1
ATOM 1890 C C . HIS A 1 255 ? 17.856 43.462 75.756 1.00 14.66 249 HIS A C 1
ATOM 1891 O O . HIS A 1 255 ? 17.750 42.223 75.954 1.00 15.15 249 HIS A O 1
ATOM 1898 N N . ILE A 1 256 ? 17.234 44.148 74.803 1.00 14.47 250 ILE A N 1
ATOM 1899 C CA . ILE A 1 256 ? 16.410 43.452 73.822 1.00 15.61 250 ILE A CA 1
ATOM 1900 C C . ILE A 1 256 ? 17.270 43.354 72.564 1.00 13.86 250 ILE A C 1
ATOM 1901 O O . ILE A 1 256 ? 17.749 44.369 72.043 1.00 15.73 250 ILE A O 1
ATOM 1906 N N . ILE A 1 257 ? 17.501 42.129 72.069 1.00 14.25 251 ILE A N 1
ATOM 1907 C CA . ILE A 1 257 ? 18.218 41.901 70.817 1.00 12.84 251 ILE A CA 1
ATOM 1908 C C . ILE A 1 257 ? 17.058 41.955 69.839 1.00 13.92 251 ILE A C 1
ATOM 1909 O O . ILE A 1 257 ? 16.254 41.012 69.772 1.00 14.54 251 ILE A O 1
ATOM 1914 N N . LEU A 1 258 ? 16.952 43.033 69.072 1.00 13.40 252 LEU A N 1
ATOM 1915 C CA . LEU A 1 258 ? 15.789 43.191 68.191 1.00 13.95 252 LEU A CA 1
ATOM 1916 C C . LEU A 1 258 ? 16.065 42.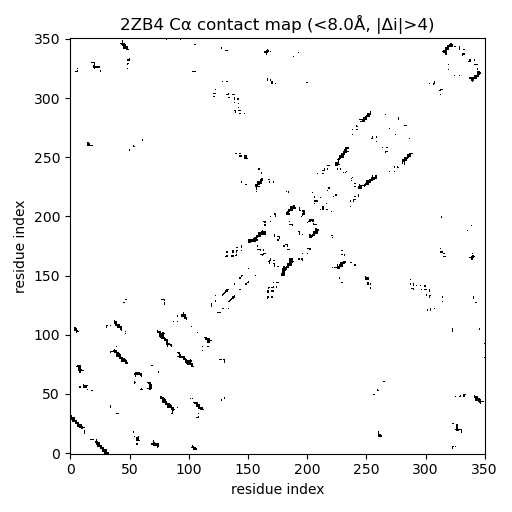547 66.843 1.00 14.95 252 LEU A C 1
ATOM 1917 O O . LEU A 1 258 ? 16.522 43.187 65.877 1.00 15.82 252 LEU A O 1
ATOM 1922 N N . CYS A 1 259 ? 15.847 41.230 66.814 1.00 12.35 253 CYS A N 1
ATOM 1923 C CA . CYS A 1 259 ? 16.113 40.462 65.611 1.00 12.75 253 CYS A CA 1
ATOM 1924 C C . CYS A 1 259 ? 15.049 40.681 64.560 1.00 12.56 253 CYS A C 1
ATOM 1925 O O . CYS A 1 259 ? 15.346 41.026 63.435 1.00 12.34 253 CYS A O 1
ATOM 1928 N N . GLY A 1 260 ? 13.770 40.521 64.935 1.00 12.57 254 GLY A N 1
ATOM 1929 C CA . GLY A 1 260 ? 12.723 40.762 63.947 1.00 13.38 254 GLY A CA 1
ATOM 1930 C C . GLY A 1 260 ? 11.420 41.015 64.726 1.00 13.34 254 GLY A C 1
ATOM 1931 O O . GLY A 1 260 ? 11.405 40.909 65.946 1.00 11.67 254 GLY A O 1
ATOM 1932 N N . GLN A 1 261 ? 10.373 41.361 63.987 1.00 13.48 255 GLN A N 1
ATOM 1933 C CA . GLN A 1 261 ? 9.050 41.636 64.608 1.00 14.24 255 GLN A CA 1
ATOM 1934 C C . GLN A 1 261 ? 8.009 40.996 63.703 1.00 14.98 255 GLN A C 1
ATOM 1935 O O . GLN A 1 261 ? 7.040 41.654 63.234 1.00 14.26 255 GLN A O 1
ATOM 1941 N N . ILE A 1 262 ? 8.125 39.676 63.533 1.00 12.38 256 ILE A N 1
ATOM 1942 C CA . ILE A 1 262 ? 7.287 39.023 62.554 1.00 12.78 256 ILE A CA 1
ATOM 1943 C C . ILE A 1 262 ? 5.747 39.149 62.736 1.00 12.64 256 ILE A C 1
ATOM 1944 O O . ILE A 1 262 ? 5.016 39.107 61.763 1.00 13.63 256 ILE A O 1
ATOM 1949 N N . SER A 1 263 ? 5.303 39.374 63.968 1.00 14.15 257 SER A N 1
ATOM 1950 C CA . SER A 1 263 ? 3.837 39.493 64.167 1.00 15.27 257 SER A CA 1
ATOM 1951 C C . SER A 1 263 ? 3.302 40.759 63.482 1.00 15.64 257 SER A C 1
ATOM 1952 O O . SER A 1 263 ? 2.066 40.893 63.322 1.00 16.67 257 SER A O 1
ATOM 1955 N N . GLN A 1 264 ? 4.186 41.665 63.073 1.00 15.67 258 GLN A N 1
ATOM 1956 C CA . GLN A 1 264 ? 3.802 42.940 62.411 1.00 15.71 258 GLN A CA 1
ATOM 1957 C C . GLN A 1 264 ? 4.062 42.999 60.906 1.00 14.89 258 GLN A C 1
ATOM 1958 O O . GLN A 1 264 ? 3.777 43.996 60.244 1.00 16.29 258 GLN A O 1
ATOM 1964 N N . TYR A 1 265 ? 4.570 41.919 60.317 1.00 14.78 259 TYR A N 1
ATOM 1965 C CA . TYR A 1 265 ? 4.964 41.980 58.923 1.00 14.41 259 TYR A CA 1
ATOM 1966 C C . TYR A 1 265 ? 3.886 42.048 57.898 1.00 16.12 259 TYR A C 1
ATOM 1967 O O . TYR A 1 265 ? 4.184 42.343 56.746 1.00 17.10 259 TYR A O 1
ATOM 1976 N N . ASN A 1 266 ? 2.648 41.758 58.311 1.00 16.07 260 ASN A N 1
ATOM 1977 C CA . ASN A 1 266 ? 1.516 41.839 57.394 1.00 18.09 260 ASN A CA 1
ATOM 1978 C C . ASN A 1 266 ? 0.761 43.160 57.622 1.00 20.69 260 ASN A C 1
ATOM 1979 O O . ASN A 1 266 ? -0.447 43.247 57.316 1.00 22.04 260 ASN A O 1
ATOM 1984 N N . LYS A 1 267 ? 1.466 44.156 58.146 1.00 20.92 261 LYS A N 1
ATOM 1985 C CA . LYS A 1 267 ? 0.900 45.516 58.379 1.00 23.82 261 LYS A CA 1
ATOM 1986 C C . LYS A 1 267 ? 1.796 46.613 57.839 1.00 25.36 261 LYS A C 1
ATOM 1987 O O . LYS A 1 267 ? 3.006 46.445 57.776 1.00 25.20 261 LYS A O 1
ATOM 1993 N N . ASP A 1 268 ? 1.218 47.778 57.523 1.00 24.54 262 ASP A N 1
ATOM 1994 C CA . ASP A 1 268 ? 2.047 48.846 56.977 1.00 26.64 262 ASP A CA 1
ATOM 1995 C C . ASP A 1 268 ? 2.877 49.677 57.973 1.00 27.49 262 ASP A C 1
ATOM 1996 O O . ASP A 1 268 ? 3.461 50.702 57.590 1.00 27.69 262 ASP A O 1
ATOM 2001 N N . VAL A 1 269 ? 2.972 49.247 59.228 1.00 26.01 263 VAL A N 1
ATOM 2002 C CA . VAL A 1 269 ? 3.767 50.001 60.206 1.00 26.85 263 VAL A CA 1
ATOM 2003 C C . VAL A 1 269 ? 5.251 50.010 59.834 1.00 26.18 263 VAL A C 1
ATOM 2004 O O . VAL A 1 269 ? 5.785 48.999 59.376 1.00 26.07 263 VAL A O 1
ATOM 2008 N N . PRO A 1 270 ? 5.953 51.166 59.966 1.00 26.42 264 PRO A N 1
ATOM 2009 C CA . PRO A 1 270 ? 7.389 51.180 59.617 1.00 26.32 264 PRO A CA 1
ATOM 2010 C C . PRO A 1 270 ? 8.155 50.268 60.576 1.00 27.13 264 PRO A C 1
ATOM 2011 O O . PRO A 1 270 ? 7.707 50.026 61.690 1.00 27.34 264 PRO A O 1
ATOM 2015 N N . TYR A 1 271 ? 9.312 49.775 60.145 1.00 27.76 265 TYR A N 1
ATOM 2016 C CA . TYR A 1 271 ? 10.093 48.878 60.995 1.00 28.25 265 TYR A CA 1
ATOM 2017 C C . TYR A 1 271 ? 11.256 49.616 61.672 1.00 28.54 265 TYR A C 1
ATOM 2018 O O . TYR A 1 271 ? 11.915 50.428 61.044 1.00 31.25 265 TYR A O 1
ATOM 2027 N N . PRO A 1 272 ? 11.498 49.370 62.966 1.00 29.21 266 PRO A N 1
ATOM 2028 C CA . PRO A 1 272 ? 10.764 48.461 63.841 1.00 29.62 266 PRO A CA 1
ATOM 2029 C C . PRO A 1 272 ? 9.617 49.292 64.386 1.00 29.66 266 PRO A C 1
ATOM 2030 O O . PRO A 1 272 ? 9.745 50.503 64.550 1.00 29.87 266 PRO A O 1
ATOM 2034 N N . PRO A 1 273 ? 8.495 48.659 64.688 1.00 30.05 267 PRO A N 1
ATOM 2035 C CA . PRO A 1 273 ? 7.373 49.422 65.224 1.00 30.48 267 PRO A CA 1
ATOM 2036 C C . PRO A 1 273 ? 7.725 49.988 66.598 1.00 31.38 267 PRO A C 1
ATOM 2037 O O . PRO A 1 273 ? 8.405 49.345 67.404 1.00 30.63 267 PRO A O 1
ATOM 2041 N N . PRO A 1 274 ? 7.267 51.204 66.892 1.00 31.72 268 PRO A N 1
ATOM 2042 C CA . PRO A 1 274 ? 7.580 51.768 68.200 1.00 32.03 268 PRO A CA 1
ATOM 2043 C C . PRO A 1 274 ? 6.781 50.985 69.235 1.00 31.99 268 PRO A C 1
ATOM 2044 O O . PRO A 1 274 ? 5.859 50.229 68.887 1.00 32.19 268 PRO A O 1
ATOM 2048 N N . LEU A 1 275 ? 7.185 51.123 70.497 1.00 31.37 269 LEU A N 1
ATOM 2049 C CA . LEU A 1 275 ? 6.525 50.477 71.616 1.00 30.45 269 LEU A CA 1
ATOM 2050 C C . LEU A 1 275 ? 5.420 51.432 72.039 1.00 31.53 269 LEU A C 1
ATOM 2051 O O . LEU A 1 275 ? 5.569 52.648 71.886 1.00 32.65 269 LEU A O 1
ATOM 2056 N N . SER A 1 276 ? 4.331 50.887 72.568 1.00 32.35 270 SER A N 1
ATOM 2057 C CA . SER A 1 276 ? 3.206 51.710 73.045 1.00 33.37 270 SER A CA 1
ATOM 2058 C C . SER A 1 276 ? 3.718 52.572 74.204 1.00 33.52 270 SER A C 1
ATOM 2059 O O . SER A 1 276 ? 4.688 52.226 74.849 1.00 33.70 270 SER A O 1
ATOM 2062 N N . PRO A 1 277 ? 3.050 53.703 74.502 1.00 33.61 271 PRO A N 1
ATOM 2063 C CA . PRO A 1 277 ? 3.500 54.572 75.593 1.00 33.02 271 PRO A CA 1
ATOM 2064 C C . PRO A 1 277 ? 3.715 53.887 76.942 1.00 31.81 271 PRO A C 1
ATOM 2065 O O . PRO A 1 277 ? 4.705 54.144 77.621 1.00 31.54 271 PRO A O 1
ATOM 2069 N N . ALA A 1 278 ? 2.803 53.001 77.309 1.00 31.52 272 ALA A N 1
ATOM 2070 C CA . ALA A 1 278 ? 2.914 52.314 78.565 1.00 30.55 272 ALA A CA 1
ATOM 2071 C C . ALA A 1 278 ? 4.128 51.391 78.592 1.00 29.93 272 ALA A C 1
ATOM 2072 O O . ALA A 1 278 ? 4.843 51.328 79.594 1.00 28.60 272 ALA A O 1
ATOM 2074 N N . ILE A 1 279 ? 4.361 50.678 77.494 1.00 29.63 273 ILE A N 1
ATOM 2075 C CA . ILE A 1 279 ? 5.511 49.776 77.438 1.00 27.80 273 ILE A CA 1
ATOM 2076 C C . ILE A 1 279 ? 6.796 50.562 77.266 1.00 27.11 273 ILE A C 1
ATOM 2077 O O . ILE A 1 279 ? 7.807 50.237 77.871 1.00 26.10 273 ILE A O 1
ATOM 2082 N N . GLU A 1 280 ? 6.762 51.604 76.443 1.00 26.32 274 GLU A N 1
ATOM 2083 C CA . GLU A 1 280 ? 7.936 52.443 76.275 1.00 27.69 274 GLU A CA 1
ATOM 2084 C C . GLU A 1 280 ? 8.275 53.094 77.642 1.00 27.04 274 GLU A C 1
ATOM 2085 O O . GLU A 1 280 ? 9.453 53.273 77.963 1.00 25.02 274 GLU A O 1
ATOM 2091 N N . ALA A 1 281 ? 7.255 53.437 78.446 1.00 27.57 275 ALA A N 1
ATOM 2092 C CA . ALA A 1 281 ? 7.497 54.026 79.780 1.00 26.41 275 ALA A CA 1
ATOM 2093 C C . ALA A 1 281 ? 8.331 53.077 80.655 1.00 26.95 275 ALA A C 1
ATOM 2094 O O . ALA A 1 281 ? 9.203 53.505 81.432 1.00 26.47 275 ALA A O 1
ATOM 2096 N N . ILE A 1 282 ? 8.046 51.786 80.517 1.00 25.24 276 ILE A N 1
ATOM 2097 C CA . ILE A 1 282 ? 8.741 50.748 81.265 1.00 24.92 276 ILE A CA 1
ATOM 2098 C C . ILE A 1 282 ? 10.161 50.681 80.765 1.00 24.10 276 ILE A C 1
ATOM 2099 O O . ILE A 1 282 ? 11.099 50.604 81.554 1.00 23.90 276 ILE A O 1
ATOM 2104 N N . GLN A 1 283 ? 10.319 50.726 79.455 1.00 24.29 277 GLN A N 1
ATOM 2105 C CA . GLN A 1 283 ? 11.627 50.653 78.864 1.00 25.59 277 GLN A CA 1
ATOM 2106 C C . GLN A 1 283 ? 12.487 51.800 79.348 1.00 26.44 277 GLN A C 1
ATOM 2107 O O . GLN A 1 283 ? 13.651 51.624 79.706 1.00 25.36 277 GLN A O 1
ATOM 2113 N N . LYS A 1 284 ? 11.905 52.987 79.342 1.00 27.26 278 LYS A N 1
ATOM 2114 C CA . LYS A 1 284 ? 12.659 54.149 79.768 1.00 29.40 278 LYS A CA 1
ATOM 2115 C C . LYS A 1 284 ? 12.959 54.084 81.263 1.00 28.05 278 LYS A C 1
ATOM 2116 O O . LYS A 1 284 ? 14.096 54.315 81.672 1.00 29.19 278 LYS A O 1
ATOM 2122 N N . GLU A 1 285 ? 11.969 53.754 82.085 1.00 28.44 279 GLU A N 1
ATOM 2123 C CA . GLU A 1 285 ? 12.202 53.693 83.520 1.00 28.09 279 GLU A CA 1
ATOM 2124 C C . GLU A 1 285 ? 13.243 52.661 83.943 1.00 26.82 279 GLU A C 1
ATOM 2125 O O . GLU A 1 285 ? 14.016 52.889 84.895 1.00 25.99 279 GLU A O 1
ATOM 2131 N N . ARG A 1 286 ? 13.263 51.517 83.248 1.00 23.26 280 ARG A N 1
ATOM 2132 C CA . ARG A 1 286 ? 14.218 50.475 83.611 1.00 21.70 280 ARG A CA 1
ATOM 2133 C C . ARG A 1 286 ? 15.524 50.506 82.822 1.00 20.65 280 ARG A C 1
ATOM 2134 O O . ARG A 1 286 ? 16.361 49.637 83.038 1.00 20.98 280 ARG A O 1
ATOM 2142 N N . ASN A 1 287 ? 15.700 51.485 81.937 1.00 20.85 281 ASN A N 1
ATOM 2143 C CA . ASN A 1 287 ? 16.915 51.598 81.118 1.00 19.74 281 ASN A CA 1
ATOM 2144 C C . ASN A 1 287 ? 17.101 50.303 80.292 1.00 19.06 281 ASN A C 1
ATOM 2145 O O . ASN A 1 287 ? 18.160 49.721 80.290 1.00 19.71 281 ASN A O 1
ATOM 2150 N N . ILE A 1 288 ? 16.030 49.861 79.642 1.00 19.38 282 ILE A N 1
ATOM 2151 C CA . ILE A 1 288 ? 16.094 48.683 78.777 1.00 17.09 282 ILE A CA 1
ATOM 2152 C C . ILE A 1 288 ? 16.500 49.161 77.388 1.00 18.93 282 ILE A C 1
ATOM 2153 O O . ILE A 1 288 ? 15.855 50.067 76.812 1.00 20.50 282 ILE A O 1
ATOM 2158 N N . THR A 1 289 ? 17.564 48.577 76.840 1.00 16.32 283 THR A N 1
ATOM 2159 C CA . THR A 1 289 ? 18.053 48.969 75.520 1.00 16.54 283 THR A CA 1
ATOM 2160 C C . THR A 1 289 ? 17.339 48.185 74.424 1.00 17.43 283 THR A C 1
ATOM 2161 O O . THR A 1 289 ? 17.234 46.968 74.511 1.00 16.97 283 THR A O 1
ATOM 2165 N N . ARG A 1 290 ? 16.874 48.900 73.412 1.00 15.22 284 ARG A N 1
ATOM 2166 C CA . ARG A 1 290 ? 16.210 48.289 72.248 1.00 16.82 284 ARG A CA 1
ATOM 2167 C C . ARG A 1 290 ? 16.705 48.958 70.964 1.00 17.39 284 ARG A C 1
ATOM 2168 O O . ARG A 1 290 ? 16.111 49.919 70.470 1.00 20.43 284 ARG A O 1
ATOM 2176 N N . GLU A 1 291 ? 17.793 48.449 70.429 1.00 19.56 285 GLU A N 1
ATOM 2177 C CA . GLU A 1 291 ? 18.369 49.021 69.227 1.00 19.93 285 GLU A CA 1
ATOM 2178 C C . GLU A 1 291 ? 18.118 48.147 68.025 1.00 21.25 285 GLU A C 1
ATOM 2179 O O . GLU A 1 291 ? 17.992 46.919 68.179 1.00 21.12 285 GLU A O 1
ATOM 2185 N N . ARG A 1 292 ? 18.067 48.756 66.836 1.00 19.10 286 ARG A N 1
ATOM 2186 C CA . ARG A 1 292 ? 17.882 47.936 65.627 1.00 19.78 286 ARG A CA 1
ATOM 2187 C C . ARG A 1 292 ? 19.113 47.042 65.465 1.00 18.87 286 ARG A C 1
ATOM 2188 O O . ARG A 1 292 ? 20.200 47.393 65.885 1.00 19.56 286 ARG A O 1
ATOM 2196 N N . PHE A 1 293 ? 18.898 45.858 64.892 1.00 17.49 287 PHE A N 1
ATOM 2197 C CA . PHE A 1 293 ? 19.990 44.920 64.629 1.00 16.44 287 PHE A CA 1
ATOM 2198 C C . PHE A 1 293 ? 19.746 44.348 63.240 1.00 15.59 287 PHE A C 1
ATOM 2199 O O . PHE A 1 293 ? 18.695 43.728 62.956 1.00 15.48 287 PHE A O 1
ATOM 2207 N N . LEU A 1 294 ? 20.665 44.615 62.320 1.00 14.46 288 LEU A N 1
ATOM 2208 C CA . LEU A 1 294 ? 20.518 44.117 60.959 1.00 13.99 288 LEU A CA 1
ATOM 2209 C C . LEU A 1 294 ? 21.798 43.369 60.714 1.00 15.47 288 LEU A C 1
ATOM 2210 O O . LEU A 1 294 ? 22.887 43.942 60.771 1.00 14.97 288 LEU A O 1
ATOM 2215 N N . VAL A 1 295 ? 21.697 42.082 60.392 1.00 14.83 289 VAL A N 1
ATOM 2216 C CA . VAL A 1 295 ? 22.942 41.316 60.271 1.00 15.20 289 VAL A CA 1
ATOM 2217 C C . VAL A 1 295 ? 23.848 41.802 59.162 1.00 17.26 289 VAL A C 1
ATOM 2218 O O . VAL A 1 295 ? 25.075 41.621 59.280 1.00 18.09 289 VAL A O 1
ATOM 2222 N N . LEU A 1 296 ? 23.283 42.432 58.137 1.00 18.13 290 LEU A N 1
ATOM 2223 C CA . LEU A 1 296 ? 24.163 42.890 57.038 1.00 20.84 290 LEU A CA 1
ATOM 2224 C C . LEU A 1 296 ? 25.069 44.020 57.477 1.00 21.24 290 LEU A C 1
ATOM 2225 O O . LEU A 1 296 ? 25.961 44.392 56.683 1.00 23.95 290 LEU A O 1
ATOM 2230 N N . ASN A 1 297 ? 24.905 44.554 58.694 1.00 19.32 291 ASN A N 1
ATOM 2231 C CA . ASN A 1 297 ? 25.776 45.667 59.135 1.00 21.97 291 ASN A CA 1
ATOM 2232 C C . ASN A 1 297 ? 27.066 45.117 59.759 1.00 22.62 291 ASN A C 1
ATOM 2233 O O . ASN A 1 297 ? 27.882 45.884 60.297 1.00 22.04 291 ASN A O 1
ATOM 2238 N N . TYR A 1 298 ? 27.231 43.781 59.712 1.00 22.41 292 TYR A N 1
ATOM 2239 C CA . TYR A 1 298 ? 28.365 43.135 60.369 1.00 24.53 292 TYR A CA 1
ATOM 2240 C C . TYR A 1 298 ? 29.031 42.075 59.487 1.00 26.57 292 TYR A C 1
ATOM 2241 O O . TYR A 1 298 ? 29.499 41.039 59.997 1.00 27.74 292 TYR A O 1
ATOM 2250 N N . LYS A 1 299 ? 29.118 42.320 58.181 1.00 29.09 293 LYS A N 1
ATOM 2251 C CA . LYS A 1 299 ? 29.713 41.316 57.287 1.00 31.41 293 LYS A CA 1
ATOM 2252 C C . LYS A 1 299 ? 31.160 40.864 57.616 1.00 32.33 293 LYS A C 1
ATOM 2253 O O . LYS A 1 299 ? 31.545 39.753 57.284 1.00 32.25 293 LYS A O 1
ATOM 2259 N N . ASP A 1 300 ? 31.941 41.700 58.283 1.00 33.00 294 ASP A N 1
ATOM 2260 C CA . ASP A 1 300 ? 33.311 41.323 58.664 1.00 33.24 294 ASP A CA 1
ATOM 2261 C C . ASP A 1 300 ? 33.320 40.280 59.817 1.00 32.30 294 ASP A C 1
ATOM 2262 O O . ASP A 1 300 ? 34.372 39.752 60.220 1.00 31.24 294 ASP A O 1
ATOM 2267 N N . LYS A 1 301 ? 32.140 39.961 60.355 1.00 28.22 295 LYS A N 1
ATOM 2268 C CA . LYS A 1 301 ? 32.078 38.964 61.415 1.00 27.44 295 LYS A CA 1
ATOM 2269 C C . LYS A 1 301 ? 31.461 37.666 60.890 1.00 24.72 295 LYS A C 1
ATOM 2270 O O . LYS A 1 301 ? 31.363 36.688 61.635 1.00 24.31 295 LYS A O 1
ATOM 2276 N N . PHE A 1 302 ? 31.091 37.672 59.614 1.00 22.15 296 PHE A N 1
ATOM 2277 C CA . PHE A 1 302 ? 30.479 36.497 58.949 1.00 21.38 296 PHE A CA 1
ATOM 2278 C C . PHE A 1 302 ? 31.422 35.299 58.897 1.00 21.85 296 PHE A C 1
ATOM 2279 O O . PHE A 1 302 ? 31.080 34.199 59.303 1.00 19.10 296 PHE A O 1
ATOM 2287 N N . GLU A 1 303 ? 32.645 35.489 58.394 1.00 22.43 297 GLU A N 1
ATOM 2288 C CA . GLU A 1 303 ? 33.549 34.338 58.299 1.00 23.67 297 GLU A CA 1
ATOM 2289 C C . GLU A 1 303 ? 33.862 33.667 59.658 1.00 22.29 297 GLU A C 1
ATOM 2290 O O . GLU A 1 303 ? 33.731 32.431 59.787 1.00 23.32 297 GLU A O 1
ATOM 2296 N N . PRO A 1 304 ? 34.307 34.428 60.668 1.00 21.51 298 PRO A N 1
ATOM 2297 C CA . PRO A 1 304 ? 34.587 33.823 61.963 1.00 22.40 298 PRO A CA 1
ATOM 2298 C C . PRO A 1 304 ? 33.291 33.245 62.535 1.00 21.08 298 PRO A C 1
ATOM 2299 O O . PRO A 1 304 ? 33.323 32.217 63.217 1.00 20.84 298 PRO A O 1
ATOM 2303 N N . GLY A 1 305 ? 32.173 33.902 62.219 1.00 19.21 299 GLY A N 1
ATOM 2304 C CA . GLY A 1 305 ? 30.884 33.403 62.712 1.00 16.09 299 GLY A CA 1
ATOM 2305 C C . GLY A 1 305 ? 30.526 32.021 62.156 1.00 15.47 299 GLY A C 1
ATOM 2306 O O . GLY A 1 305 ? 30.142 31.114 62.921 1.00 14.67 299 GLY A O 1
ATOM 2307 N N . ILE A 1 306 ? 30.615 31.879 60.842 1.00 15.67 300 ILE A N 1
ATOM 2308 C CA . ILE A 1 306 ? 30.317 30.588 60.204 1.00 15.73 300 ILE A CA 1
ATOM 2309 C C . ILE A 1 306 ? 31.252 29.540 60.764 1.00 15.84 300 ILE A C 1
ATOM 2310 O O . ILE A 1 306 ? 30.820 28.418 61.010 1.00 14.28 300 ILE A O 1
ATOM 2315 N N . LEU A 1 307 ? 32.540 29.873 60.920 1.00 17.14 301 LEU A N 1
ATOM 2316 C CA . LEU A 1 307 ? 33.435 28.862 61.462 1.00 16.32 301 LEU A CA 1
ATOM 2317 C C . LEU A 1 307 ? 33.056 28.498 62.882 1.00 16.50 301 LEU A C 1
ATOM 2318 O O . LEU A 1 307 ? 33.134 27.314 63.265 1.00 16.23 301 LEU A O 1
ATOM 2323 N N . GLN A 1 308 ? 32.598 29.476 63.679 1.00 16.41 302 GLN A N 1
ATOM 2324 C CA . GLN A 1 308 ? 32.227 29.164 65.043 1.00 16.43 302 GLN A CA 1
ATOM 2325 C C . GLN A 1 308 ? 30.968 28.317 65.061 1.00 15.11 302 GLN A C 1
ATOM 2326 O O . GLN A 1 308 ? 30.836 27.395 65.869 1.00 15.51 302 GLN A O 1
ATOM 2332 N N . LEU A 1 309 ? 29.999 28.664 64.208 1.00 14.56 303 LEU A N 1
ATOM 2333 C CA . LEU A 1 309 ? 28.762 27.875 64.152 1.00 13.42 303 LEU A CA 1
ATOM 2334 C C . LEU A 1 309 ? 29.084 26.442 63.682 1.00 13.57 303 LEU A C 1
ATOM 2335 O O . LEU A 1 309 ? 28.603 25.492 64.273 1.00 12.82 303 LEU A O 1
ATOM 2340 N N . SER A 1 310 ? 29.926 26.330 62.651 1.00 13.63 304 SER A N 1
ATOM 2341 C CA . SER A 1 310 ? 30.307 24.997 62.171 1.00 14.52 304 SER A CA 1
ATOM 2342 C C . SER A 1 310 ? 30.995 24.222 63.282 1.00 14.05 304 SER A C 1
ATOM 2343 O O . SER A 1 310 ? 30.687 23.042 63.493 1.00 13.17 304 SER A O 1
ATOM 2346 N N . GLN A 1 311 ? 31.944 24.857 63.964 1.00 14.13 305 GLN A N 1
ATOM 2347 C CA . GLN A 1 311 ? 32.630 24.155 65.069 1.00 15.78 305 GLN A CA 1
ATOM 2348 C C . GLN A 1 311 ? 31.666 23.677 66.181 1.00 15.05 305 GLN A C 1
ATOM 2349 O O . GLN A 1 311 ? 31.737 22.538 66.664 1.00 17.02 305 GLN A O 1
ATOM 2355 N N . TRP A 1 312 ? 30.692 24.530 66.570 1.00 12.70 306 TRP A N 1
ATOM 2356 C CA . TRP A 1 312 ? 29.788 24.108 67.594 1.00 13.45 306 TRP A CA 1
ATOM 2357 C C . TRP A 1 312 ? 28.985 22.884 67.096 1.00 12.40 306 TRP A C 1
ATOM 2358 O O . TRP A 1 312 ? 28.689 21.985 67.880 1.00 13.22 306 TRP A O 1
ATOM 2369 N N . PHE A 1 313 ? 28.598 22.895 65.825 1.00 13.26 307 PHE A N 1
ATOM 2370 C CA . PHE A 1 313 ? 27.859 21.761 65.252 1.00 13.39 307 PHE A CA 1
ATOM 2371 C C . PHE A 1 313 ? 28.738 20.496 65.241 1.00 13.43 307 PHE A C 1
ATOM 2372 O O . PHE A 1 313 ? 28.297 19.442 65.685 1.00 13.61 307 PHE A O 1
ATOM 2380 N N . LYS A 1 314 ? 29.973 20.652 64.781 1.00 16.39 308 LYS A N 1
ATOM 2381 C CA . LYS A 1 314 ? 30.891 19.504 64.728 1.00 17.16 308 LYS A CA 1
ATOM 2382 C C . LYS A 1 314 ? 31.291 18.975 66.107 1.00 17.60 308 LYS A C 1
ATOM 2383 O O . LYS A 1 314 ? 31.673 17.791 66.242 1.00 16.74 308 LYS A O 1
ATOM 2389 N N . GLU A 1 315 ? 31.235 19.824 67.134 1.00 16.81 309 GLU A N 1
ATOM 2390 C CA . GLU A 1 315 ? 31.537 19.402 68.516 1.00 17.36 309 GLU A CA 1
ATOM 2391 C C . GLU A 1 315 ? 30.376 18.692 69.196 1.00 18.56 309 GLU A C 1
ATOM 2392 O O . GLU A 1 315 ? 30.438 18.305 70.370 1.00 19.74 309 GLU A O 1
ATOM 2398 N N . GLY A 1 316 ? 29.270 18.575 68.464 1.00 15.78 310 GLY A N 1
ATOM 2399 C CA . GLY A 1 316 ? 28.077 17.951 68.971 1.00 17.19 310 GLY A CA 1
ATOM 2400 C C . GLY A 1 316 ? 27.298 18.843 69.933 1.00 17.96 310 GLY A C 1
ATOM 2401 O O . GLY A 1 316 ? 26.497 18.347 70.666 1.00 19.64 310 GLY A O 1
ATOM 2402 N N . LYS A 1 317 ? 27.525 20.160 69.901 1.00 17.33 311 LYS A N 1
ATOM 2403 C CA . LYS A 1 317 ? 26.825 21.037 70.844 1.00 18.46 311 LYS A CA 1
ATOM 2404 C C . LYS A 1 317 ? 25.634 21.728 70.243 1.00 17.18 311 LYS A C 1
ATOM 2405 O O . LYS A 1 317 ? 24.577 21.810 70.868 1.00 18.38 311 LYS A O 1
ATOM 2411 N N . LEU A 1 318 ? 25.804 22.222 69.031 1.00 15.43 312 LEU A N 1
ATOM 2412 C CA . LEU A 1 318 ? 24.693 22.923 68.374 1.00 15.36 312 LEU A CA 1
ATOM 2413 C C . LEU A 1 318 ? 23.777 21.954 67.645 1.00 15.21 312 LEU A C 1
ATOM 2414 O O . LEU A 1 318 ? 24.203 21.260 66.700 1.00 15.69 312 LEU A O 1
ATOM 2419 N N . LYS A 1 319 ? 22.499 21.959 68.032 1.00 14.36 313 LYS A N 1
ATOM 2420 C CA . LYS A 1 319 ? 21.536 21.088 67.363 1.00 15.87 313 LYS A CA 1
ATOM 2421 C C . LYS A 1 319 ? 20.853 21.906 66.250 1.00 16.35 313 LYS A C 1
ATOM 2422 O O . LYS A 1 319 ? 20.305 22.985 66.503 1.00 15.53 313 LYS A O 1
ATOM 2428 N N . ILE A 1 320 ? 20.896 21.379 65.035 1.00 15.31 314 ILE A N 1
ATOM 2429 C CA . ILE A 1 320 ? 20.337 22.064 63.865 1.00 13.11 314 ILE A CA 1
ATOM 2430 C C . ILE A 1 320 ? 19.031 21.410 63.464 1.00 14.20 314 ILE A C 1
ATOM 2431 O O . ILE A 1 320 ? 19.009 20.222 63.132 1.00 15.93 314 ILE A O 1
ATOM 2436 N N . LYS A 1 321 ? 17.966 22.196 63.517 1.00 13.53 315 LYS A N 1
ATOM 2437 C CA . LYS A 1 321 ? 16.613 21.764 63.157 1.00 13.80 315 LYS A CA 1
ATOM 2438 C C . LYS A 1 321 ? 16.131 22.374 61.840 1.00 13.72 315 LYS A C 1
ATOM 2439 O O . LYS A 1 321 ? 16.436 23.533 61.546 1.00 12.65 315 LYS A O 1
ATOM 2445 N N . GLU A 1 322 ? 15.462 21.563 61.028 1.00 13.89 316 GLU A N 1
ATOM 2446 C CA . GLU A 1 322 ? 14.866 22.130 59.823 1.00 13.27 316 GLU A CA 1
ATOM 2447 C C . GLU A 1 322 ? 13.596 21.404 59.477 1.00 14.15 316 GLU A C 1
ATOM 2448 O O . GLU A 1 322 ? 13.351 20.279 59.946 1.00 16.43 316 GLU A O 1
ATOM 2454 N N . THR A 1 323 ? 12.789 22.075 58.659 1.00 11.10 317 THR A N 1
ATOM 2455 C CA . THR A 1 323 ? 11.541 21.485 58.142 1.00 11.96 317 THR A CA 1
ATOM 2456 C C . THR A 1 323 ? 11.635 21.525 56.622 1.00 13.32 317 THR A C 1
ATOM 2457 O O . THR A 1 323 ? 11.936 22.551 56.021 1.00 12.19 317 THR A O 1
ATOM 2461 N N . VAL A 1 324 ? 11.379 20.396 55.988 1.00 12.52 318 VAL A N 1
ATOM 2462 C CA . VAL A 1 324 ? 11.499 20.313 54.543 1.00 13.53 318 VAL A CA 1
ATOM 2463 C C . VAL A 1 324 ? 10.143 20.072 53.846 1.00 14.52 318 VAL A C 1
ATOM 2464 O O . VAL A 1 324 ? 9.341 19.210 54.275 1.00 15.75 318 VAL A O 1
ATOM 2468 N N . ILE A 1 325 ? 9.925 20.836 52.786 1.00 14.44 319 ILE A N 1
ATOM 2469 C CA . ILE A 1 325 ? 8.791 20.666 51.892 1.00 15.81 319 ILE A CA 1
ATOM 2470 C C . ILE A 1 325 ? 9.475 20.337 50.518 1.00 16.37 319 ILE A C 1
ATOM 2471 O O . ILE A 1 325 ? 10.583 20.808 50.194 1.00 16.89 319 ILE A O 1
ATOM 2476 N N . ASN A 1 326 ? 8.841 19.466 49.737 1.00 17.29 320 ASN A N 1
ATOM 2477 C CA . ASN A 1 326 ? 9.409 19.081 48.457 1.00 18.10 320 ASN A CA 1
ATOM 2478 C C . ASN A 1 326 ? 8.758 19.660 47.255 1.00 17.87 320 ASN A C 1
ATOM 2479 O O . ASN A 1 326 ? 7.501 19.773 47.175 1.00 19.42 320 ASN A O 1
ATOM 2484 N N . GLY A 1 327 ? 9.615 20.055 46.329 1.00 16.39 321 GLY A N 1
ATOM 2485 C CA . GLY A 1 327 ? 9.135 20.520 45.033 1.00 15.20 321 GLY A CA 1
ATOM 2486 C C . GLY A 1 327 ? 8.980 21.984 44.809 1.00 13.74 321 GLY A C 1
ATOM 2487 O O . GLY A 1 327 ? 8.377 22.669 45.613 1.00 14.88 321 GLY A O 1
ATOM 2488 N N . LEU A 1 328 ? 9.490 22.472 43.686 1.00 14.63 322 LEU A N 1
ATOM 2489 C CA . LEU A 1 328 ? 9.410 23.884 43.370 1.00 13.99 322 LEU A CA 1
ATOM 2490 C C . LEU A 1 328 ? 7.974 24.359 43.314 1.00 14.24 322 LEU A C 1
ATOM 2491 O O . LEU A 1 328 ? 7.688 25.521 43.636 1.00 15.15 322 LEU A O 1
ATOM 2496 N N . GLU A 1 329 ? 7.068 23.443 42.925 1.00 17.56 323 GLU A N 1
ATOM 2497 C CA . GLU A 1 329 ? 5.659 23.834 42.870 1.00 18.35 323 GLU A CA 1
ATOM 2498 C C . GLU A 1 329 ? 5.116 24.192 44.270 1.00 19.48 323 GLU A C 1
ATOM 2499 O O . GLU A 1 329 ? 4.029 24.768 44.365 1.00 18.39 323 GLU A O 1
ATOM 2505 N N . ASN A 1 330 ? 5.837 23.826 45.331 1.00 16.12 324 ASN A N 1
ATOM 2506 C CA . ASN A 1 330 ? 5.433 24.119 46.713 1.00 15.50 324 ASN A CA 1
ATOM 2507 C C . ASN A 1 330 ? 6.131 25.327 47.369 1.00 14.78 324 ASN A C 1
ATOM 2508 O O . ASN A 1 330 ? 5.988 25.533 48.592 1.00 15.30 324 ASN A O 1
ATOM 2513 N N . MET A 1 331 ? 6.844 26.131 46.572 1.00 12.57 325 MET A N 1
ATOM 2514 C CA . MET A 1 331 ? 7.492 27.308 47.173 1.00 14.39 325 MET A CA 1
ATOM 2515 C C . MET A 1 331 ? 6.510 28.245 47.837 1.00 13.79 325 MET A C 1
ATOM 2516 O O . MET A 1 331 ? 6.713 28.677 48.952 1.00 13.22 325 MET A O 1
ATOM 2521 N N . GLY A 1 332 ? 5.413 28.514 47.141 1.00 13.48 326 GLY A N 1
ATOM 2522 C CA . GLY A 1 332 ? 4.427 29.455 47.728 1.00 14.54 326 GLY A CA 1
ATOM 2523 C C . GLY A 1 332 ? 3.814 28.877 48.983 1.00 14.49 326 GLY A C 1
ATOM 2524 O O . GLY A 1 332 ? 3.671 29.552 50.016 1.00 14.38 326 GLY A O 1
ATOM 2525 N N . ALA A 1 333 ? 3.467 27.595 48.914 1.00 13.92 327 ALA A N 1
ATOM 2526 C CA . ALA A 1 333 ? 2.920 26.934 50.082 1.00 14.63 327 ALA A CA 1
ATOM 2527 C C . ALA A 1 333 ? 3.910 26.925 51.246 1.00 14.30 327 ALA A C 1
ATOM 2528 O O . ALA A 1 333 ? 3.514 27.083 52.401 1.00 13.95 327 ALA A O 1
ATOM 2530 N N . ALA A 1 334 ? 5.211 26.726 50.946 1.00 13.51 328 ALA A N 1
ATOM 2531 C CA . ALA A 1 334 ? 6.222 26.717 51.986 1.00 12.54 328 ALA A CA 1
ATOM 2532 C C . ALA A 1 334 ? 6.396 28.075 52.646 1.00 12.02 328 ALA A C 1
ATOM 2533 O O . ALA A 1 334 ? 6.583 28.167 53.860 1.00 12.75 328 ALA A O 1
ATOM 2535 N N . PHE A 1 335 ? 6.346 29.112 51.831 1.00 11.79 329 PHE A N 1
ATOM 2536 C CA . PHE A 1 335 ? 6.446 30.464 52.401 1.00 12.01 329 PHE A CA 1
ATOM 2537 C C . PHE A 1 335 ? 5.215 30.724 53.319 1.00 13.77 329 PHE A C 1
ATOM 2538 O O . PHE A 1 335 ? 5.368 31.158 54.447 1.00 13.47 329 PHE A O 1
ATOM 2546 N N . GLN A 1 336 ? 4.016 30.387 52.824 1.00 13.04 330 GLN A N 1
ATOM 2547 C CA . GLN A 1 336 ? 2.798 30.586 53.618 1.00 15.38 330 GLN A CA 1
ATOM 2548 C C . GLN A 1 336 ? 2.832 29.768 54.897 1.00 14.92 330 GLN A C 1
ATOM 2549 O O . GLN A 1 336 ? 2.435 30.267 55.961 1.00 13.53 330 GLN A O 1
ATOM 2555 N N . SER A 1 337 ? 3.383 28.542 54.819 1.00 12.02 331 SER A N 1
ATOM 2556 C CA . SER A 1 337 ? 3.453 27.667 55.992 1.00 13.93 331 SER A CA 1
ATOM 2557 C C . SER A 1 337 ? 4.421 28.234 57.031 1.00 13.42 331 SER A C 1
ATOM 2558 O O . SER A 1 337 ? 4.130 28.310 58.209 1.00 13.19 331 SER A O 1
ATOM 2561 N N . MET A 1 338 ? 5.606 28.649 56.587 1.00 12.09 332 MET A N 1
ATOM 2562 C CA . MET A 1 338 ? 6.558 29.183 57.525 1.00 13.59 332 MET A CA 1
ATOM 2563 C C . MET A 1 338 ? 5.993 30.421 58.213 1.00 12.61 332 MET A C 1
ATOM 2564 O O . MET A 1 338 ? 6.121 30.565 59.437 1.00 12.15 332 MET A O 1
ATOM 2569 N N . MET A 1 339 ? 5.357 31.303 57.439 1.00 13.68 333 MET A N 1
ATOM 2570 C CA . MET A 1 339 ? 4.835 32.529 58.006 1.00 13.82 333 MET A CA 1
ATOM 2571 C C . MET A 1 339 ? 3.779 32.271 59.058 1.00 14.48 333 MET A C 1
ATOM 2572 O O . MET A 1 339 ? 3.537 33.109 59.925 1.00 15.30 333 MET A O 1
ATOM 2577 N N . THR A 1 340 ? 3.117 31.142 58.916 1.00 14.25 334 THR A N 1
ATOM 2578 C CA . THR A 1 340 ? 2.106 30.788 59.907 1.00 16.07 334 THR A CA 1
ATOM 2579 C C . THR A 1 340 ? 2.469 29.670 60.870 1.00 16.16 334 THR A C 1
ATOM 2580 O O . THR A 1 340 ? 1.567 29.056 61.462 1.00 16.56 334 THR A O 1
ATOM 2584 N N . GLY A 1 341 ? 3.788 29.391 61.060 1.00 13.46 335 GLY A N 1
ATOM 2585 C CA . GLY A 1 341 ? 4.193 28.407 62.031 1.00 13.60 335 GLY A CA 1
ATOM 2586 C C . GLY A 1 341 ? 4.341 26.914 61.722 1.00 12.13 335 GLY A C 1
ATOM 2587 O O . GLY A 1 341 ? 4.516 26.116 62.634 1.00 14.83 335 GLY A O 1
ATOM 2588 N N . GLY A 1 342 ? 4.234 26.535 60.452 1.00 12.98 336 GLY A N 1
ATOM 2589 C CA . GLY A 1 342 ? 4.364 25.146 60.082 1.00 13.69 336 GLY A CA 1
ATOM 2590 C C . GLY A 1 342 ? 5.730 24.555 60.318 1.00 14.73 336 GLY A C 1
ATOM 2591 O O . GLY A 1 342 ? 5.872 23.316 60.440 1.00 16.86 336 GLY A O 1
ATOM 2592 N N . ASN A 1 343 ? 6.737 25.423 60.401 1.00 12.26 337 ASN A N 1
ATOM 2593 C CA . ASN A 1 343 ? 8.085 24.949 60.560 1.00 12.95 337 ASN A CA 1
ATOM 2594 C C . ASN A 1 343 ? 8.652 24.865 61.941 1.00 13.33 337 ASN A C 1
ATOM 2595 O O . ASN A 1 343 ? 8.400 25.734 62.781 1.00 13.00 337 ASN A O 1
ATOM 2600 N N . ILE A 1 344 ? 9.467 23.813 62.140 1.00 14.19 338 ILE A N 1
ATOM 2601 C CA . ILE A 1 344 ? 10.306 23.677 63.293 1.00 14.94 338 ILE A CA 1
ATOM 2602 C C . ILE A 1 344 ? 11.722 23.913 62.732 1.00 13.80 338 ILE A C 1
ATOM 2603 O O . ILE A 1 344 ? 12.143 23.277 61.763 1.00 14.19 338 ILE A O 1
ATOM 2608 N N . GLY A 1 345 ? 12.410 24.894 63.293 1.00 14.08 339 GLY A N 1
ATOM 2609 C CA . GLY A 1 345 ? 13.720 25.195 62.746 1.00 12.77 339 GLY A CA 1
ATOM 2610 C C . GLY A 1 345 ? 13.570 25.889 61.386 1.00 12.08 339 GLY A C 1
ATOM 2611 O O . GLY A 1 345 ? 12.571 26.513 61.026 1.00 12.65 339 GLY A O 1
ATOM 2612 N N . LYS A 1 346 ? 14.620 25.797 60.608 1.00 10.50 340 LYS A N 1
ATOM 2613 C CA . LYS A 1 346 ? 14.643 26.464 59.328 1.00 9.10 340 LYS A CA 1
ATOM 2614 C C . LYS A 1 346 ? 13.760 25.851 58.261 1.00 11.49 340 LYS A C 1
ATOM 2615 O O . LYS A 1 346 ? 13.863 24.649 57.991 1.00 12.08 340 LYS A O 1
ATOM 2621 N N . GLN A 1 347 ? 12.915 26.656 57.648 1.00 10.59 341 GLN A N 1
ATOM 2622 C CA . GLN A 1 347 ? 12.128 26.102 56.558 1.00 10.92 341 GLN A CA 1
ATOM 2623 C C . GLN A 1 347 ? 12.946 26.064 55.272 1.00 11.13 341 GLN A C 1
ATOM 2624 O O . GLN A 1 347 ? 13.493 27.075 54.836 1.00 10.95 341 GLN A O 1
ATOM 2630 N N . ILE A 1 348 ? 12.991 24.880 54.652 1.00 10.65 342 ILE A N 1
ATOM 2631 C CA . ILE A 1 348 ? 13.709 24.615 53.456 1.00 12.47 342 ILE A CA 1
ATOM 2632 C C . ILE A 1 348 ? 12.817 23.961 52.392 1.00 13.00 342 ILE A C 1
ATOM 2633 O O . ILE A 1 348 ? 11.851 23.278 52.719 1.00 11.47 342 ILE A O 1
ATOM 2638 N N . VAL A 1 349 ? 13.075 24.203 51.120 1.00 10.24 343 VAL A N 1
ATOM 2639 C CA . VAL A 1 349 ? 12.318 23.469 50.088 1.00 13.36 343 VAL A CA 1
ATOM 2640 C C . VAL A 1 349 ? 13.335 22.679 49.285 1.00 12.14 343 VAL A C 1
ATOM 2641 O O . VAL A 1 349 ? 14.358 23.235 48.784 1.00 11.61 343 VAL A O 1
ATOM 2645 N N . CYS A 1 350 ? 13.101 21.365 49.166 1.00 11.24 344 CYS A N 1
ATOM 2646 C CA . CYS A 1 350 ? 13.999 20.505 48.414 1.00 14.05 344 CYS A CA 1
ATOM 2647 C C . CYS A 1 350 ? 13.542 20.493 46.946 1.00 13.68 344 CYS A C 1
ATOM 2648 O O . CYS A 1 350 ? 12.407 20.106 46.628 1.00 13.45 344 CYS A O 1
ATOM 2651 N N . ILE A 1 351 ? 14.432 20.956 46.072 1.00 13.22 345 ILE A N 1
ATOM 2652 C CA . ILE A 1 351 ? 14.109 21.036 44.659 1.00 13.66 345 ILE A CA 1
ATOM 2653 C C . ILE A 1 351 ? 14.600 19.821 43.890 1.00 14.25 345 ILE A C 1
ATOM 2654 O O . ILE A 1 351 ? 13.938 19.392 42.930 1.00 16.90 345 ILE A O 1
ATOM 2659 N N . SER A 1 352 ? 15.746 19.291 44.315 1.00 14.82 346 SER A N 1
ATOM 2660 C CA . SER A 1 352 ? 16.296 18.105 43.690 1.00 16.06 346 SER A CA 1
ATOM 2661 C C . SER A 1 352 ? 17.416 17.489 44.546 1.00 17.55 346 SER A C 1
ATOM 2662 O O . SER A 1 352 ? 18.069 18.182 45.304 1.00 17.83 346 SER A O 1
ATOM 2665 N N . GLU A 1 353 ? 17.624 16.183 44.355 1.00 19.86 347 GLU A N 1
ATOM 2666 C CA . GLU A 1 353 ? 18.728 15.437 45.017 1.00 22.80 347 GLU A CA 1
ATOM 2667 C C . GLU A 1 353 ? 19.605 14.806 43.945 1.00 24.04 347 GLU A C 1
ATOM 2668 O O . GLU A 1 353 ? 20.406 13.885 44.224 1.00 26.03 347 GLU A O 1
ATOM 2674 N N . GLU A 1 354 ? 19.449 15.267 42.711 1.00 24.64 348 GLU A N 1
ATOM 2675 C CA . GLU A 1 354 ? 20.253 14.741 41.606 1.00 26.35 348 GLU A CA 1
ATOM 2676 C C . GLU A 1 354 ? 21.663 15.331 41.614 1.00 26.57 348 GLU A C 1
ATOM 2677 O O . GLU A 1 354 ? 21.906 16.411 41.062 1.00 26.88 348 GLU A O 1
ATOM 2683 N N . ILE A 1 355 ? 22.614 14.591 42.180 1.00 26.62 349 ILE A N 1
ATOM 2684 C CA . ILE A 1 355 ? 23.978 15.097 42.273 1.00 29.98 349 ILE A CA 1
ATOM 2685 C C . ILE A 1 355 ? 25.004 14.186 41.629 1.00 31.86 349 ILE A C 1
ATOM 2686 O O . ILE A 1 355 ? 26.138 14.148 42.063 1.00 33.53 349 ILE A O 1
ATOM 2691 N N . SER A 1 356 ? 24.624 13.441 40.608 1.00 34.32 350 SER A N 1
ATOM 2692 C CA . SER A 1 356 ? 25.615 12.558 40.040 1.00 36.45 350 SER A CA 1
ATOM 2693 C C . SER A 1 356 ? 25.289 12.167 38.614 1.00 37.98 350 SER A C 1
ATOM 2694 O O . SER A 1 356 ? 25.622 13.026 37.757 1.00 40.71 350 SER A O 1
#

CATH classification: 3.90.180.10 (+1 more: 3.40.50.720)

Solvent-accessible surface area: 15639 Å² total; per-residue (Å²): 80,82,99,0,50,46,4,0,0,68,41,68,32,34,75,91,17,106,9,59,24,122,9,14,99,84,42,110,45,159,6,62,109,102,16,93,133,21,49,0,18,0,53,0,3,44,0,3,1,9,48,72,0,1,30,19,0,7,140,103,13,64,67,133,145,45,86,52,8,105,90,68,92,48,0,27,0,12,0,0,0,14,2,49,74,32,99,27,133,126,18,87,152,35,23,42,0,26,8,113,148,0,19,0,17,29,34,11,26,25,74,3,125,63,17,120,136,18,65,45,97,31,0,86,50,83,17,8,22,28,14,1,7,1,5,57,7,0,10,12,0,1,0,0,2,96,74,38,0,110,32,75,85,72,43,106,47,5,0,0,0,0,25,0,4,18,21,25,1,3,4,0,1,7,0,0,58,53,53,17,6,56,88,0,0,0,1,5,11,42,100,107,19,16,90,46,0,62,84,72,6,44,8,76,25,29,2,8,87,141,157,53,94,21,30,87,52,0,143,136,14,4,90,73,14,0,27,0,0,0,2,21,12,1,23,126,27,3,39,37,0,1,42,35,1,46,113,88,3,26,4,0,2,23,8,5,47,58,28,52,37,90,79,57,106,104,28,16,105,22,52,116,71,20,85,49,38,37,155,134,72,94,5,43,46,85,176,13,64,10,73,97,42,164,119,40,44,103,74,5,29,66,59,0,2,87,21,39,99,113,48,97,2,75,25,48,55,35,72,42,100,15,7,112,48,0,6,42,0,0,62,34,14,26,101,29,48,14,43,0,12,2,0,0,16,26,25,139,83,93,145

Secondary structure (DSSP, 8-state):
--EEEEEEE-----TTSPP-GGGEEEEEEEPPS---TTEEEEEEEEEE--TTHHHHTSSS-SSSSSPPP-BTSB-EEEEEEEEEEE-STT--TT-EEEEEEEESBSEEEEEGGG-EE--GGGGTT-GGGGGTTTSHHHHHHHHHHHHHS---TTS--EEEESSTTBHHHHHHHHHHHHTT-SEEEEEES-HHHHHHHHHTS--SEEEETTTS-HHHHHHHH-TT-EEEEEES--HHHHHHHHHTEEEEEEEEE---GGGTTS-PPSSPPPPHHHHHHHHHHT-EEEE--GGGGGGGHHHHHHHHHHHHHTT-----EEEEE-GGGHHHHHHHHHTT--SBEEEEE------

Nearest PDB structures (foldseek):
  2zb4-assembly1_A  TM=1.003E+00  e=3.967E-79  Homo sapiens
  2w4q-assembly1_A  TM=9.968E-01  e=1.318E-73  Homo sapiens
  2w98-assembly1_A  TM=9.911E-01  e=4.140E-73  Homo sapiens
  2zb8-assembly1_A  TM=9.937E-01  e=4.340E-72  Homo sapiens
  2zb3-assembly1_A  TM=9.935E-01  e=7.891E-67  Mus musculus

GO terms:
  GO:0006693 prostaglandin metabolic process (P, IDA)
  GO:0047522 15-oxoprostaglandin 13-reductase [NAD(P)+] activity (F, IDA)
  GO:0005515 protein binding (F, IPI)

Sequence (351 aa):
AMIVQRVVLNSRPGKNGNPVAENFRMEEVYLPDNINEGQVQVRTLYLSVDPYMRCRMNEDTGTDYITPWQLSQVVDGGGIGIIEESKHTNLTKGDFVTSFYWPWQTKVILDGNSLEKVDPQLVDGHLSYFLGAIGMPGLTSLIGIQEKGHITAGSNKTMVVSGAAGACGSVAGQIGHFLGCSRVVGICGTHEKCILLTSELGFDAAINYKKDNVAEQLRESCPAGVDVYFDNVGGNISDTVISQMNENSHIILCGQISQYNKDVPYPPPLSPAIEAIQKERNITRERFLVLNYKDKFEPGILQLSQWFKEGKLKIKETVINGLENMGAAFQSMMTGGNIGKQIVCISEEIS

Radius of gyration: 20.69 Å; Cα contacts (8 Å, |Δi|>4): 813; chains: 1; bounding box: 40×42×64 Å

InterPro domains:
  IPR011032 GroES-like superfamily [SSF50129] (2-144)
  IPR011032 GroES-like superfamily [SSF50129] (301-343)
  IPR013149 Alcohol dehydrogenase-like, C-terminal [PF00107] (168-263)
  IPR036291 NAD(P)-binding domain superfamily [SSF51735] (130-311)
  IPR037399 Prostaglandin reductase 2 [cd08293] (1-345)
  IPR041694 Oxidoreductase, N-terminal domain [PF16884] (5-117)
  IPR045010 Medium-chain dehydrogenase/reductase [PTHR43205] (4-347)

Foldseek 3Di:
DAKKKFKAQAAAQEQQGAAFLVSIDIDIDDADPDADAQKFKWFWFWDFFDLLLNLLSYCHSQDDPDHHGDHPDFAFAKTKTFTCGHNRVPDDGLFIWIARGHTLMRMHMDRNVRIDTDDCVLVVNPVCCCVFCLHDLVLLLQVLCVPFFPAAAPPQAEEEEECLQARNNLNNQLVCVVHHHNAYEYEEADPVSQCCCVPPSPHPGYHHVVPDPLLVVCCVRVVPFHQEYAYAADDPSVLSNLVRHAALGEYSCSHHLVCRSHPARPPHDDPPVSVVSCVVRVYDDDDGDSVVPVVCSVVSSSVSSVCVVVVRGDAAEDEDEASSCPSVQNSCVSVPVIGHTYMYTHDPPSD

Organism: Homo sapiens (NCBI:txid9606)